Protein AF-A0AAU0Y7C6-F1 (afdb_monomer_lite)

pLDDT: mean 83.19, std 19.79, range [25.75, 98.44]

Radius of gyration: 23.07 Å; chains: 1; bounding box: 44×51×92 Å

Sequence (279 aa):
MLVLGGVALAMGPIGGSIFGGVDAAPDKRVSGAGDRSAAGLAVGACFTSSQRGEVYSAIRVACSRPHDGEVFATVSLTGPGGTDDALAKQSYHQCRNRLTDYVMDDWSMPDTLGVNYFYPTRETRQSGSTTAVCFTADTQGRTANSVRKDETNLPADQIAFLRLELASGRVWKTYPDLGSLAANRAWSAKLAAALDHEADSLEAATWPVGARPKVAAYAGELRKSAELWRKAVAAHDSDSYFARSDDAWGHPDYKYQREVRNALGLTSDVPATFFGPPF

Secondary structure (DSSP, 8-state):
---------------------TT---S----EEE-HHHHTPPTT-EEEEEEETTEEEEEEE-TTS-BSEEEEEEEEPPSS---HHHHHHHHHHHHHTTHHHHBS-GGGS-TTEEEEEEEEPHHHHHTT--EEEEEEEETTB-B-S---BSTTTS-HHHHHHHHHHHHHHHHHHT----SSHHHHHHHHHHHHHHHHHHHHHHHHS---TTTHHHHHHHHHHHHHHHHHHHHHHT-SSHHHHHHHHHHHHT-S-HHHHHHHHHHTT---SPPTT-SSS--

Structure (mmCIF, N/CA/C/O backbone):
data_AF-A0AAU0Y7C6-F1
#
_entry.id   AF-A0AAU0Y7C6-F1
#
loop_
_atom_site.group_PDB
_atom_site.id
_atom_site.type_symbol
_atom_site.label_atom_id
_atom_site.label_alt_id
_atom_site.label_comp_id
_atom_site.label_asym_id
_atom_site.label_entity_id
_atom_site.label_seq_id
_atom_site.pdbx_PDB_ins_code
_atom_site.Cartn_x
_atom_site.Cartn_y
_atom_site.Cartn_z
_atom_site.occupancy
_atom_site.B_iso_or_equiv
_atom_site.auth_seq_id
_atom_site.auth_comp_id
_atom_site.auth_asym_id
_atom_site.auth_atom_id
_atom_site.pdbx_PDB_model_num
ATOM 1 N N . MET A 1 1 ? -6.442 27.035 -58.544 1.00 33.78 1 MET A N 1
ATOM 2 C CA . MET A 1 1 ? -5.186 26.581 -57.914 1.00 33.78 1 MET A CA 1
ATOM 3 C C . MET A 1 1 ? -5.102 27.208 -56.531 1.00 33.78 1 MET A C 1
ATOM 5 O O . MET A 1 1 ? -5.198 28.420 -56.444 1.00 33.78 1 MET A O 1
ATOM 9 N N . LEU A 1 2 ? -5.023 26.343 -55.514 1.00 33.88 2 LEU A N 1
ATOM 10 C CA . LEU A 1 2 ? -4.738 26.547 -54.084 1.00 33.88 2 LEU A CA 1
ATOM 11 C C . LEU A 1 2 ? -5.417 27.697 -53.312 1.00 33.88 2 LEU A C 1
ATOM 13 O O . LEU A 1 2 ? -4.991 28.846 -53.333 1.00 33.88 2 LEU A O 1
ATOM 17 N N . VAL A 1 3 ? -6.406 27.297 -52.508 1.00 29.05 3 VAL A N 1
ATOM 18 C CA . VAL A 1 3 ? -6.874 27.990 -51.301 1.00 29.05 3 VAL A CA 1
ATOM 19 C C . VAL A 1 3 ? -5.856 27.729 -50.180 1.00 29.05 3 VAL A C 1
ATOM 21 O O . VAL A 1 3 ? -5.596 26.574 -49.849 1.00 29.05 3 VAL A O 1
ATOM 24 N N . LEU A 1 4 ? -5.276 28.788 -49.608 1.00 35.19 4 LEU A N 1
ATOM 25 C CA . LEU A 1 4 ? -4.490 28.729 -48.371 1.00 35.19 4 LEU A CA 1
ATOM 26 C C . LEU A 1 4 ? -5.440 28.574 -47.173 1.00 35.19 4 LEU A C 1
ATOM 28 O O . LEU A 1 4 ? -6.142 29.516 -46.815 1.00 35.19 4 LEU A O 1
ATOM 32 N N . GLY A 1 5 ? -5.454 27.395 -46.551 1.00 29.30 5 GLY A N 1
ATOM 33 C CA . GLY A 1 5 ? -6.095 27.153 -45.257 1.00 29.30 5 GLY A CA 1
ATOM 34 C C . GLY A 1 5 ? -5.043 27.089 -44.153 1.00 29.30 5 GLY A C 1
ATOM 35 O O . GLY A 1 5 ? -4.371 26.072 -44.006 1.00 29.30 5 GLY A O 1
ATOM 36 N N . GLY A 1 6 ? -4.881 28.177 -43.399 1.00 28.62 6 GLY A N 1
ATOM 37 C CA . GLY A 1 6 ? -4.082 28.198 -42.175 1.00 28.62 6 GLY A CA 1
ATOM 38 C C . GLY A 1 6 ? -4.896 27.655 -41.002 1.00 28.62 6 GLY A C 1
ATOM 39 O O . GLY A 1 6 ? -5.950 28.199 -40.682 1.00 28.62 6 GLY A O 1
ATOM 40 N N . VAL A 1 7 ? -4.411 26.596 -40.356 1.00 31.61 7 VAL A N 1
ATOM 41 C CA . VAL A 1 7 ? -4.932 26.138 -39.062 1.00 31.61 7 VAL A CA 1
ATOM 42 C C . VAL A 1 7 ? -4.113 26.824 -37.974 1.00 31.61 7 VAL A C 1
ATOM 44 O O . VAL A 1 7 ? -2.950 26.496 -37.757 1.00 31.61 7 VAL A O 1
ATOM 47 N N . ALA A 1 8 ? -4.717 27.799 -37.300 1.00 29.48 8 ALA A N 1
ATOM 48 C CA . ALA A 1 8 ? -4.193 28.345 -36.058 1.00 29.48 8 ALA A CA 1
ATOM 49 C C . ALA A 1 8 ? -4.539 27.373 -34.918 1.00 29.48 8 ALA A C 1
ATOM 51 O O . ALA A 1 8 ? -5.693 27.302 -34.497 1.00 29.48 8 ALA A O 1
ATOM 52 N N . LEU A 1 9 ? -3.558 26.611 -34.421 1.00 32.69 9 LEU A N 1
ATOM 53 C CA . LEU A 1 9 ? -3.691 25.949 -33.122 1.00 32.69 9 LEU A CA 1
ATOM 54 C C . LEU A 1 9 ? -3.551 27.015 -32.031 1.00 32.69 9 LEU A C 1
ATOM 56 O O . LEU A 1 9 ? -2.461 27.524 -31.772 1.00 32.69 9 LEU A O 1
ATOM 60 N N . ALA A 1 10 ? -4.671 27.359 -31.402 1.00 30.50 10 ALA A N 1
ATOM 61 C CA . ALA A 1 10 ? -4.693 28.154 -30.187 1.00 30.50 10 ALA A CA 1
ATOM 62 C C . ALA A 1 10 ? -4.044 27.350 -29.046 1.00 30.50 10 ALA A C 1
ATOM 64 O O . ALA A 1 10 ? -4.656 26.449 -28.478 1.00 30.50 10 ALA A O 1
ATOM 65 N N . MET A 1 11 ? -2.793 27.675 -28.719 1.00 35.03 11 MET A N 1
ATOM 66 C CA . MET A 1 11 ? -2.159 27.266 -27.467 1.00 35.03 11 MET A CA 1
ATOM 67 C C . MET A 1 11 ? -2.767 28.098 -26.333 1.00 35.03 11 MET A C 1
ATOM 69 O O . MET A 1 11 ? -2.386 29.247 -26.117 1.00 35.03 11 MET A O 1
ATOM 73 N N . GLY A 1 12 ? -3.765 27.543 -25.646 1.00 27.73 12 GLY A N 1
ATOM 74 C CA . GLY A 1 12 ? -4.254 28.098 -24.387 1.00 27.73 12 GLY A CA 1
ATOM 75 C C . GLY A 1 12 ? -3.255 27.806 -23.259 1.00 27.73 12 GLY A C 1
ATOM 76 O O . GLY A 1 12 ? -2.742 26.687 -23.195 1.00 27.73 12 GLY A O 1
ATOM 77 N N . PRO A 1 13 ? -2.958 28.760 -22.361 1.00 28.28 13 PRO A N 1
ATOM 78 C CA . PRO A 1 13 ? -2.094 28.494 -21.224 1.00 28.28 13 PRO A CA 1
ATOM 79 C C . PRO A 1 13 ? -2.853 27.623 -20.219 1.00 28.28 13 PRO A C 1
ATOM 81 O O . PRO A 1 13 ? -3.757 28.100 -19.536 1.00 28.28 13 PRO A O 1
ATOM 84 N N . ILE A 1 14 ? -2.472 26.351 -20.082 1.00 37.50 14 ILE A N 1
ATOM 85 C CA . ILE A 1 14 ? -2.836 25.563 -18.898 1.00 37.50 14 ILE A CA 1
ATOM 86 C C . ILE A 1 14 ? -1.890 26.003 -17.775 1.00 37.50 14 ILE A C 1
ATOM 88 O O . ILE A 1 14 ? -0.938 25.325 -17.405 1.00 37.50 14 ILE A O 1
ATOM 92 N N . GLY A 1 15 ? -2.126 27.216 -17.277 1.00 33.62 15 GLY A N 1
ATOM 93 C CA . GLY A 1 15 ? -1.599 27.688 -16.006 1.00 33.62 15 GLY A CA 1
ATOM 94 C C . GLY A 1 15 ? -2.436 27.084 -14.888 1.00 33.62 15 GLY A C 1
ATOM 95 O O . GLY A 1 15 ? -3.356 27.722 -14.389 1.00 33.62 15 GLY A O 1
ATOM 96 N N . GLY A 1 16 ? -2.149 25.833 -14.542 1.00 25.75 16 GLY A N 1
ATOM 97 C CA . GLY A 1 16 ? -2.711 25.152 -13.384 1.00 25.75 16 GLY A CA 1
ATOM 98 C C . GLY A 1 16 ? -1.577 24.743 -12.463 1.00 25.75 16 GLY A C 1
ATOM 99 O O . GLY A 1 16 ? -1.003 23.673 -12.625 1.00 25.75 16 GLY A O 1
ATOM 100 N N . SER A 1 17 ? -1.224 25.613 -11.523 1.00 28.91 17 SER A N 1
ATOM 101 C CA . SER A 1 17 ? -0.286 25.309 -10.449 1.00 28.91 17 SER A CA 1
ATOM 102 C C . SER A 1 17 ? -0.845 24.177 -9.585 1.00 28.91 17 SER A C 1
ATOM 104 O O . SER A 1 17 ? -1.695 24.418 -8.731 1.00 28.91 17 SER A O 1
ATOM 106 N N . ILE A 1 18 ? -0.377 22.944 -9.780 1.00 31.19 18 ILE A N 1
ATOM 107 C CA . ILE A 1 18 ? -0.676 21.831 -8.872 1.00 31.19 18 ILE A CA 1
ATOM 108 C C . ILE A 1 18 ? 0.407 21.818 -7.791 1.00 31.19 18 ILE A C 1
ATOM 110 O O . ILE A 1 18 ? 1.302 20.980 -7.771 1.00 31.19 18 ILE A O 1
ATOM 114 N N . PHE A 1 19 ? 0.356 22.809 -6.901 1.00 32.56 19 PHE A N 1
ATOM 115 C CA . PHE A 1 19 ? 1.047 22.719 -5.621 1.00 32.56 19 PHE A CA 1
ATOM 116 C C . PHE A 1 19 ? 0.290 21.695 -4.769 1.00 32.56 19 PHE A C 1
ATOM 118 O O . PHE A 1 19 ? -0.685 22.032 -4.099 1.00 32.56 19 PHE A O 1
ATOM 125 N N . GLY A 1 20 ? 0.716 20.434 -4.812 1.00 27.70 20 GLY A N 1
ATOM 126 C CA . GLY A 1 20 ? 0.357 19.446 -3.799 1.00 27.70 20 GLY A CA 1
ATOM 127 C C . GLY A 1 20 ? 1.082 19.793 -2.505 1.00 27.70 20 GLY A C 1
ATOM 128 O O . GLY A 1 20 ? 2.171 19.296 -2.248 1.00 27.70 20 GLY A O 1
ATOM 129 N N . GLY A 1 21 ? 0.521 20.722 -1.732 1.00 25.89 21 GLY A N 1
ATOM 130 C CA . GLY A 1 21 ? 1.027 21.060 -0.410 1.00 25.89 21 GLY A CA 1
ATOM 131 C C . GLY A 1 21 ? 1.073 19.829 0.494 1.00 25.89 21 GLY A C 1
ATOM 132 O O . GLY A 1 21 ? 0.147 19.020 0.524 1.00 25.89 21 GLY A O 1
ATOM 133 N N . VAL A 1 22 ? 2.160 19.724 1.250 1.00 37.66 22 VAL A N 1
ATOM 134 C CA . VAL A 1 22 ? 2.298 18.843 2.409 1.00 37.66 22 VAL A CA 1
ATOM 135 C C . VAL A 1 22 ? 1.052 18.901 3.311 1.00 37.66 22 VAL A C 1
ATOM 137 O O . VAL A 1 22 ? 0.618 19.974 3.720 1.00 37.66 22 VAL A O 1
ATOM 140 N N . ASP A 1 23 ? 0.491 17.726 3.607 1.00 48.22 23 ASP A N 1
ATOM 141 C CA . ASP A 1 23 ? -0.386 17.412 4.746 1.00 48.22 23 ASP A CA 1
ATOM 142 C C . ASP A 1 23 ? -1.485 18.434 5.118 1.00 48.22 23 ASP A C 1
ATOM 144 O O . ASP A 1 23 ? -1.662 18.783 6.286 1.00 48.22 23 ASP A O 1
ATOM 148 N N . ALA A 1 24 ? -2.311 18.837 4.152 1.00 35.62 24 ALA A N 1
ATOM 149 C CA . ALA A 1 24 ? -3.593 19.488 4.424 1.00 35.62 24 ALA A CA 1
ATOM 150 C C . ALA A 1 24 ? -4.739 18.699 3.776 1.00 35.62 24 ALA A C 1
ATOM 152 O O . ALA A 1 24 ? -5.242 19.060 2.718 1.00 35.62 24 ALA A O 1
ATOM 153 N N . ALA A 1 25 ? -5.164 17.615 4.428 1.00 36.19 25 ALA A N 1
ATOM 154 C CA . ALA A 1 25 ? -6.550 17.163 4.327 1.00 36.19 25 ALA A CA 1
ATOM 155 C C . ALA A 1 25 ? -7.303 17.780 5.523 1.00 36.19 25 ALA A C 1
ATOM 157 O O . ALA A 1 25 ? -7.147 17.276 6.640 1.00 36.19 25 ALA A O 1
ATOM 158 N N . PRO A 1 26 ? -8.039 18.893 5.341 1.00 36.19 26 PRO A N 1
ATOM 159 C CA . PRO A 1 26 ? -8.871 19.480 6.383 1.00 36.19 26 PRO A CA 1
ATOM 160 C C . PRO A 1 26 ? -10.161 18.657 6.535 1.00 36.19 26 PRO A C 1
ATOM 162 O O . PRO A 1 26 ? -10.708 18.197 5.539 1.00 36.19 26 PRO A O 1
ATOM 165 N N . ASP A 1 27 ? -10.626 18.493 7.779 1.00 40.31 27 ASP A N 1
ATOM 166 C CA . ASP A 1 27 ? -11.897 17.871 8.194 1.00 40.31 27 ASP A CA 1
ATOM 167 C C . ASP A 1 27 ? -12.172 16.442 7.691 1.00 40.31 27 ASP A C 1
ATOM 169 O O . ASP A 1 27 ? -12.616 16.258 6.562 1.00 40.31 27 ASP A O 1
ATOM 173 N N . LYS A 1 28 ? -11.963 15.443 8.577 1.00 49.12 28 LYS A N 1
ATOM 174 C CA . LYS A 1 28 ? -12.641 14.110 8.664 1.00 49.12 28 LYS A CA 1
ATOM 175 C C . LYS A 1 28 ? -11.809 13.010 9.355 1.00 49.12 28 LYS A C 1
ATOM 177 O O . LYS A 1 28 ? -12.235 11.860 9.396 1.00 49.12 28 LYS A O 1
ATOM 182 N N . ARG A 1 29 ? -10.628 13.313 9.905 1.00 61.22 29 ARG A N 1
ATOM 183 C CA . ARG A 1 29 ? -9.838 12.320 10.662 1.00 61.22 29 ARG A CA 1
ATOM 184 C C . ARG A 1 29 ? -10.446 12.083 12.048 1.00 61.22 29 ARG A C 1
ATOM 186 O O . ARG A 1 29 ? -10.687 13.038 12.778 1.00 61.22 29 ARG A O 1
ATOM 193 N N . VAL A 1 30 ? -10.623 10.820 12.431 1.00 73.75 30 VAL A N 1
ATOM 194 C CA . VAL A 1 30 ? -11.174 10.376 13.731 1.00 73.75 30 VAL A CA 1
ATOM 195 C C . VAL A 1 30 ? -10.046 10.218 14.766 1.00 73.75 30 VAL A C 1
ATOM 197 O O . VAL A 1 30 ? -10.051 9.314 15.590 1.00 73.75 30 VAL A O 1
ATOM 200 N N . SER A 1 31 ? -9.012 11.058 14.701 1.00 85.81 31 SER A N 1
ATOM 201 C CA . SER A 1 31 ? -7.838 10.948 15.575 1.00 85.81 31 SER A CA 1
ATOM 202 C C . SER A 1 31 ? -7.947 11.859 16.795 1.00 85.81 31 SER A C 1
ATOM 204 O O . SER A 1 31 ? -8.539 12.936 16.731 1.00 85.81 31 SER A O 1
ATOM 206 N N . GLY A 1 32 ? -7.317 11.463 17.901 1.00 88.00 32 GLY A N 1
ATOM 207 C CA . GLY A 1 32 ? -7.270 12.294 19.103 1.00 88.00 32 GLY A CA 1
ATOM 208 C C . GLY A 1 32 ? -6.754 11.576 20.342 1.00 88.00 32 GLY A C 1
ATOM 209 O O . GLY A 1 32 ? -6.290 10.433 20.284 1.00 88.00 32 GLY A O 1
ATOM 210 N N . ALA A 1 33 ? -6.851 12.264 21.478 1.00 86.94 33 ALA A N 1
ATOM 211 C CA . ALA A 1 33 ? -6.513 11.700 22.774 1.00 86.94 33 ALA A CA 1
ATOM 212 C C . ALA A 1 33 ? -7.512 10.589 23.139 1.00 86.94 33 ALA A C 1
ATOM 214 O O . ALA A 1 33 ? -8.722 10.817 23.190 1.00 86.94 33 ALA A O 1
ATOM 215 N N . GLY A 1 34 ? -7.001 9.385 23.391 1.00 87.69 34 GLY A N 1
ATOM 216 C CA . GLY A 1 34 ? -7.783 8.218 23.788 1.00 87.69 34 GLY A CA 1
ATOM 217 C C . GLY A 1 34 ? -7.700 7.937 25.286 1.00 87.69 34 GLY A C 1
ATOM 218 O O . GLY A 1 34 ? -6.627 8.014 25.902 1.00 87.69 34 GLY A O 1
ATOM 219 N N . ASP A 1 35 ? -8.836 7.573 25.873 1.00 90.44 35 ASP A N 1
ATOM 220 C CA . ASP A 1 35 ? -8.901 7.101 27.255 1.00 90.44 35 ASP A CA 1
ATOM 221 C C . ASP A 1 35 ? -8.383 5.652 27.406 1.00 90.44 35 ASP A C 1
ATOM 223 O O . ASP A 1 35 ? -7.780 5.059 26.505 1.00 90.44 35 ASP A O 1
ATOM 227 N N . ARG A 1 36 ? -8.614 5.053 28.580 1.00 86.88 36 ARG A N 1
ATOM 228 C CA . ARG A 1 36 ? -8.226 3.661 28.853 1.00 86.88 36 ARG A CA 1
ATOM 229 C C . ARG A 1 36 ? -8.957 2.642 27.973 1.00 86.88 36 ARG A C 1
ATOM 231 O O . ARG A 1 36 ? -8.387 1.593 27.695 1.00 86.88 36 ARG A O 1
ATOM 238 N N . SER A 1 37 ? -10.190 2.924 27.546 1.00 89.75 37 SER A N 1
ATOM 239 C CA . SER A 1 37 ? -10.951 2.028 26.667 1.00 89.75 37 SER A CA 1
ATOM 240 C C . SER A 1 37 ? -10.351 1.993 25.262 1.00 89.75 37 SER A C 1
ATOM 242 O O . SER A 1 37 ? -10.161 0.912 24.711 1.00 89.75 37 SER A O 1
ATOM 244 N N . ALA A 1 38 ? -9.945 3.154 24.739 1.00 89.25 38 ALA A N 1
ATOM 245 C CA . ALA A 1 38 ? -9.223 3.265 23.476 1.00 89.25 38 ALA A CA 1
ATOM 246 C C . ALA A 1 38 ? -7.844 2.588 23.546 1.00 89.25 38 ALA A C 1
ATOM 248 O O . ALA A 1 38 ? -7.501 1.802 22.667 1.00 89.25 38 ALA A O 1
ATOM 249 N N . ALA A 1 39 ? -7.082 2.829 24.619 1.00 85.44 39 ALA A N 1
ATOM 250 C CA . ALA A 1 39 ? -5.760 2.229 24.819 1.00 85.44 39 ALA A CA 1
ATOM 251 C C . ALA A 1 39 ? -5.791 0.704 25.049 1.00 85.44 39 ALA A C 1
ATOM 253 O O . ALA A 1 39 ? -4.777 0.038 24.864 1.00 85.44 39 ALA A O 1
ATOM 254 N N . GLY A 1 40 ? -6.933 0.154 25.472 1.00 87.38 40 GLY A N 1
ATOM 255 C CA . GLY A 1 40 ? -7.120 -1.277 25.717 1.00 87.38 40 GLY A CA 1
ATOM 256 C C . GLY A 1 40 ? -7.531 -2.093 24.488 1.00 87.38 40 GLY A C 1
ATOM 257 O O . GLY A 1 40 ? -7.726 -3.303 24.610 1.00 87.38 40 GLY A O 1
ATOM 258 N N . LEU A 1 41 ? -7.705 -1.468 23.318 1.00 93.06 41 LEU A N 1
ATOM 259 C CA . LEU A 1 41 ? -8.067 -2.186 22.099 1.00 93.06 41 LEU A CA 1
ATOM 260 C C . LEU A 1 41 ? -6.884 -3.005 21.566 1.00 93.06 41 LEU A C 1
ATOM 262 O O . LEU A 1 41 ? -5.797 -2.483 21.328 1.00 93.06 41 LEU A O 1
ATOM 266 N N . ALA A 1 42 ? -7.124 -4.292 21.332 1.00 94.81 42 ALA A N 1
ATOM 267 C CA . ALA A 1 42 ? -6.165 -5.180 20.684 1.00 94.81 42 ALA A CA 1
ATOM 268 C C . ALA A 1 42 ? -6.220 -5.049 19.153 1.00 94.81 42 ALA A C 1
ATOM 270 O O . ALA A 1 42 ? -7.258 -4.697 18.592 1.00 94.81 42 ALA A O 1
ATOM 271 N N . VAL A 1 43 ? -5.131 -5.418 18.473 1.00 96.69 43 VAL A N 1
ATOM 272 C CA . VAL A 1 43 ? -5.114 -5.588 17.010 1.00 96.69 43 VAL A CA 1
ATOM 273 C C . VAL A 1 43 ? -6.217 -6.564 16.580 1.00 96.69 43 VAL A C 1
ATOM 275 O O . VAL A 1 43 ? -6.408 -7.611 17.201 1.00 96.69 43 VAL A O 1
ATOM 278 N N . GLY A 1 44 ? -6.976 -6.197 15.549 1.00 96.25 44 GLY A N 1
ATOM 279 C CA . GLY A 1 44 ? -8.176 -6.899 15.094 1.00 96.25 44 GLY A CA 1
ATOM 280 C C . GLY A 1 44 ? -9.465 -6.546 15.831 1.00 96.25 44 GLY A C 1
ATOM 281 O O . GLY A 1 44 ? -10.517 -7.112 15.531 1.00 96.25 44 GLY A O 1
ATOM 282 N N . ALA A 1 45 ? -9.432 -5.639 16.810 1.00 97.19 45 ALA A N 1
ATOM 283 C CA . ALA A 1 45 ? -10.648 -5.173 17.459 1.00 97.19 45 ALA A CA 1
ATOM 284 C C . ALA A 1 45 ? -11.359 -4.115 16.606 1.00 97.19 45 ALA A C 1
ATOM 286 O O . ALA A 1 45 ? -10.817 -3.040 16.355 1.00 97.19 45 ALA A O 1
ATOM 287 N N . CYS A 1 46 ? -12.613 -4.395 16.255 1.00 97.00 46 CYS A N 1
ATOM 288 C CA . CYS A 1 46 ? -13.541 -3.394 15.743 1.00 97.00 46 CYS A CA 1
ATOM 289 C C . CYS A 1 46 ? -14.246 -2.683 16.898 1.00 97.00 46 CYS A C 1
ATOM 291 O O . CYS A 1 46 ? -14.560 -3.298 17.924 1.00 97.00 46 CYS A O 1
ATOM 293 N N . PHE A 1 47 ? -14.498 -1.387 16.752 1.00 95.62 47 PHE A N 1
ATOM 294 C CA . PHE A 1 47 ? -15.095 -0.578 17.806 1.00 95.62 47 PHE A CA 1
ATOM 295 C C . PHE A 1 47 ? -16.040 0.489 17.259 1.00 95.62 47 PHE A C 1
ATOM 297 O O . PHE A 1 47 ? -15.921 0.945 16.125 1.00 95.62 47 PHE A O 1
ATOM 304 N N . THR A 1 48 ? -16.974 0.911 18.102 1.00 93.50 48 THR A N 1
ATOM 305 C CA . THR A 1 48 ? -17.668 2.190 17.945 1.00 93.50 48 THR A CA 1
ATOM 306 C C . THR A 1 48 ? -17.059 3.199 18.901 1.00 93.50 48 THR A C 1
ATOM 308 O O . THR A 1 48 ? -16.803 2.861 20.061 1.00 93.50 48 THR A O 1
ATOM 311 N N . SER A 1 49 ? -16.837 4.422 18.442 1.00 87.19 49 SER A N 1
ATOM 312 C CA . SER A 1 49 ? -16.287 5.495 19.265 1.00 87.19 49 SER A CA 1
ATOM 313 C C . SER A 1 49 ? -17.356 6.488 19.683 1.00 87.19 49 SER A C 1
ATOM 315 O O . SER A 1 49 ? -18.308 6.757 18.954 1.00 87.19 49 SER A O 1
ATOM 317 N N . SER A 1 50 ? -17.159 7.091 20.847 1.00 85.62 50 SER A N 1
ATOM 318 C CA . SER A 1 50 ? -17.871 8.302 21.244 1.00 85.62 50 SER A CA 1
ATOM 319 C C . SER A 1 50 ? -16.879 9.322 21.767 1.00 85.62 50 SER A C 1
ATOM 321 O O . SER A 1 50 ? -15.919 8.959 22.448 1.00 85.62 50 SER A O 1
ATOM 323 N N . GLN A 1 51 ? -17.135 10.594 21.486 1.00 82.88 51 GLN A N 1
ATOM 324 C CA . GLN A 1 51 ? -16.350 11.689 22.030 1.00 82.88 51 GLN A CA 1
ATOM 325 C C . GLN A 1 51 ? -16.989 12.172 23.339 1.00 82.88 51 GLN A C 1
ATOM 327 O O . GLN A 1 51 ? -18.185 12.469 23.385 1.00 82.88 51 GLN A O 1
ATOM 332 N N . ARG A 1 52 ? -16.207 12.235 24.418 1.00 71.81 52 ARG A N 1
ATOM 333 C CA . ARG A 1 52 ? -16.593 12.879 25.681 1.00 71.81 52 ARG A CA 1
ATOM 334 C C . ARG A 1 52 ? -15.678 14.075 25.912 1.00 71.81 52 ARG A C 1
ATOM 336 O O . ARG A 1 52 ? -14.516 13.908 26.270 1.00 71.81 52 ARG A O 1
ATOM 343 N N . GLY A 1 53 ? -16.204 15.283 25.704 1.00 79.69 53 GLY A N 1
ATOM 344 C CA . GLY A 1 53 ? -15.366 16.483 25.655 1.00 79.69 53 GLY A CA 1
ATOM 345 C C . GLY A 1 53 ? -14.395 16.388 24.478 1.00 79.69 53 GLY A C 1
ATOM 346 O O . GLY A 1 53 ? -14.835 16.198 23.352 1.00 79.69 53 GLY A O 1
ATOM 347 N N . GLU A 1 54 ? -13.091 16.451 24.741 1.00 80.25 54 GLU A N 1
ATOM 348 C CA . GLU A 1 54 ? -12.030 16.302 23.727 1.00 80.25 54 GLU A CA 1
ATOM 349 C C . GLU A 1 54 ? -11.393 14.897 23.711 1.00 80.25 54 GLU A C 1
ATOM 351 O O . GLU A 1 54 ? -10.411 14.661 23.012 1.00 80.25 54 GLU A O 1
ATOM 356 N N . VAL A 1 55 ? -11.943 13.944 24.475 1.00 81.19 55 VAL A N 1
ATOM 357 C CA . VAL A 1 55 ? -11.376 12.598 24.647 1.00 81.19 55 VAL A CA 1
ATOM 358 C C . VAL A 1 55 ? -12.240 11.550 23.955 1.00 81.19 55 VAL A C 1
ATOM 360 O O . VAL A 1 55 ? -13.459 11.503 24.138 1.00 81.19 55 VAL A O 1
ATOM 363 N N . TYR A 1 56 ? -11.598 10.673 23.189 1.00 87.00 56 TYR A N 1
ATOM 364 C CA . TYR A 1 56 ? -12.242 9.530 22.558 1.00 87.00 56 TYR A CA 1
ATOM 365 C C . TYR A 1 56 ? -12.298 8.335 23.512 1.00 87.00 56 TYR A C 1
ATOM 367 O O . TYR A 1 56 ? -11.290 7.934 24.100 1.00 87.00 56 TYR A O 1
ATOM 375 N N . SER A 1 57 ? -13.482 7.734 23.609 1.00 89.19 57 SER A N 1
ATOM 376 C CA . SER A 1 57 ? -13.692 6.412 24.201 1.00 89.19 57 SER A CA 1
ATOM 377 C C . SER A 1 57 ? -14.106 5.425 23.116 1.00 89.19 57 SER A C 1
ATOM 379 O O . SER A 1 57 ? -14.858 5.794 22.209 1.00 89.19 57 SER A O 1
ATOM 381 N N . ALA A 1 58 ? -13.689 4.169 23.236 1.00 91.69 58 ALA A N 1
ATOM 382 C CA . ALA A 1 58 ? -13.986 3.124 22.269 1.00 91.69 58 ALA A CA 1
ATOM 383 C C . ALA A 1 58 ? -14.666 1.924 22.933 1.00 91.69 58 ALA A C 1
ATOM 385 O O . ALA A 1 58 ? -14.223 1.410 23.959 1.00 91.69 58 ALA A O 1
ATOM 386 N N . ILE A 1 59 ? -15.744 1.451 22.314 1.00 94.00 59 ILE A N 1
ATOM 387 C CA . ILE A 1 59 ? -16.484 0.270 22.751 1.00 94.00 59 ILE A CA 1
ATOM 388 C C . ILE A 1 59 ? -16.308 -0.803 21.691 1.00 94.00 59 ILE A C 1
ATOM 390 O O . ILE A 1 59 ? -16.724 -0.627 20.546 1.00 94.00 59 ILE A O 1
ATOM 394 N N . ARG A 1 60 ? -15.702 -1.927 22.078 1.00 95.94 60 ARG A N 1
ATOM 395 C CA . ARG A 1 60 ? -15.499 -3.062 21.178 1.00 95.94 60 ARG A CA 1
ATOM 396 C C . ARG A 1 60 ? -16.840 -3.626 20.708 1.00 95.94 60 ARG A C 1
ATOM 398 O O . ARG A 1 60 ? -17.738 -3.877 21.510 1.00 95.94 60 ARG A O 1
ATOM 405 N N . VAL A 1 61 ? -16.932 -3.898 19.413 1.00 96.56 61 VAL A N 1
ATOM 406 C CA . VAL A 1 61 ? -18.068 -4.556 18.764 1.00 96.56 61 VAL A CA 1
ATOM 407 C C . VAL A 1 61 ? -17.570 -5.676 17.848 1.00 96.56 61 VAL A C 1
ATOM 409 O O . VAL A 1 61 ? -16.377 -5.796 17.572 1.00 96.56 61 VAL A O 1
ATOM 412 N N . ALA A 1 62 ? -18.474 -6.542 17.389 1.00 96.25 62 ALA A N 1
ATOM 413 C CA . ALA A 1 62 ? -18.131 -7.530 16.369 1.00 96.25 62 ALA A CA 1
ATOM 414 C C . ALA A 1 62 ? -17.883 -6.832 15.022 1.00 96.25 62 ALA A C 1
ATOM 416 O O . ALA A 1 62 ? -18.687 -5.993 14.626 1.00 96.25 62 ALA A O 1
ATOM 417 N N . CYS A 1 63 ? -16.832 -7.219 14.296 1.00 95.81 63 CYS A N 1
ATOM 418 C CA . CYS A 1 63 ? -16.497 -6.629 12.992 1.00 95.81 63 CYS A CA 1
ATOM 419 C C . CYS A 1 63 ? -17.560 -6.867 11.908 1.00 95.81 63 CYS A C 1
ATOM 421 O O . CYS A 1 63 ? -17.638 -6.115 10.944 1.00 95.81 63 CYS A O 1
ATOM 423 N N . SER A 1 64 ? -18.412 -7.883 12.077 1.00 95.00 64 SER A N 1
ATOM 424 C CA . SER A 1 64 ? -19.578 -8.132 11.218 1.00 95.00 64 SER A CA 1
ATOM 425 C C . SER A 1 64 ? -20.753 -7.182 11.485 1.00 95.00 64 SER A C 1
ATOM 427 O O . SER A 1 64 ? -21.779 -7.260 10.813 1.00 95.00 64 SER A O 1
ATOM 429 N N . ARG A 1 65 ? -20.641 -6.297 12.483 1.00 94.19 65 ARG A N 1
ATOM 430 C CA . ARG A 1 65 ? -21.611 -5.235 12.762 1.00 94.19 65 ARG A CA 1
ATOM 431 C C . ARG A 1 65 ? -21.052 -3.889 12.298 1.00 94.19 65 ARG A C 1
ATOM 433 O O . ARG A 1 65 ? -19.832 -3.726 12.290 1.00 94.19 65 ARG A O 1
ATOM 440 N N . PRO A 1 66 ? -21.927 -2.912 11.991 1.00 94.44 66 PRO A N 1
ATOM 441 C CA . PRO A 1 66 ? -21.499 -1.546 11.721 1.00 94.44 66 PRO A CA 1
ATOM 442 C C . PRO A 1 66 ? -20.602 -1.009 12.842 1.00 94.44 66 PRO A C 1
ATOM 444 O O . PRO A 1 66 ? -21.017 -1.007 14.006 1.00 94.44 66 PRO A O 1
ATOM 447 N N . HIS A 1 67 ? -19.399 -0.560 12.496 1.00 95.00 67 HIS A N 1
ATOM 448 C CA . HIS A 1 67 ? -18.403 -0.044 13.433 1.00 95.00 67 HIS A CA 1
ATOM 449 C C . HIS A 1 67 ? -17.699 1.197 12.874 1.00 95.00 67 HIS A C 1
ATOM 451 O O . HIS A 1 67 ? -17.727 1.444 11.671 1.00 95.00 67 HIS A O 1
ATOM 457 N N . ASP A 1 68 ? -17.129 2.002 13.771 1.00 92.38 68 ASP A N 1
ATOM 458 C CA . ASP A 1 68 ? -16.483 3.274 13.424 1.00 92.38 68 ASP A CA 1
ATOM 459 C C . ASP A 1 68 ? -15.001 3.078 13.071 1.00 92.38 68 ASP A C 1
ATOM 461 O O . ASP A 1 68 ? -14.440 3.869 12.318 1.00 92.38 68 ASP A O 1
ATOM 465 N N . GLY A 1 69 ? -14.366 2.017 13.580 1.00 93.75 69 GLY A N 1
ATOM 466 C CA . GLY A 1 69 ? -13.014 1.671 13.163 1.00 93.75 69 GLY A CA 1
ATOM 467 C C . GLY A 1 69 ? -12.534 0.289 13.581 1.00 93.75 69 GLY A C 1
ATOM 468 O O . GLY A 1 69 ? -13.142 -0.378 14.423 1.00 93.75 69 GLY A O 1
ATOM 469 N N . GLU A 1 70 ? -11.426 -0.130 12.976 1.00 96.19 70 GLU A N 1
ATOM 470 C CA . GLU A 1 70 ? -10.764 -1.412 13.219 1.00 96.19 70 GLU A CA 1
ATOM 471 C C . GLU A 1 70 ? -9.279 -1.213 13.510 1.00 96.19 70 GLU A C 1
ATOM 473 O O . GLU A 1 70 ? -8.544 -0.631 12.711 1.00 96.19 70 GLU A O 1
ATOM 478 N N . VAL A 1 71 ? -8.825 -1.711 14.660 1.00 97.25 71 VAL A N 1
ATOM 479 C CA . VAL A 1 71 ? -7.427 -1.592 15.081 1.00 97.25 71 VAL A CA 1
ATOM 480 C C . VAL A 1 71 ? -6.542 -2.516 14.259 1.00 97.25 71 VAL A C 1
ATOM 482 O O . VAL A 1 71 ? -6.713 -3.731 14.293 1.00 97.25 71 VAL A O 1
ATOM 485 N N . PHE A 1 72 ? -5.541 -1.950 13.594 1.00 96.25 72 PHE A N 1
ATOM 486 C CA . PHE A 1 72 ? -4.589 -2.699 12.776 1.00 96.25 72 PHE A CA 1
ATOM 487 C C . PHE A 1 72 ? -3.188 -2.775 13.392 1.00 96.25 72 PHE A C 1
ATOM 489 O O . PHE A 1 72 ? -2.411 -3.662 13.050 1.00 96.25 72 PHE A O 1
ATOM 496 N N . ALA A 1 73 ? -2.842 -1.869 14.312 1.00 96.88 73 ALA A N 1
ATOM 497 C CA . ALA A 1 73 ? -1.547 -1.896 14.986 1.00 96.88 73 ALA A CA 1
ATOM 498 C C . ALA A 1 73 ? -1.567 -1.173 16.337 1.00 96.88 73 ALA A C 1
ATOM 500 O O . ALA A 1 73 ? -2.405 -0.313 16.607 1.00 96.88 73 ALA A O 1
ATOM 501 N N . THR A 1 74 ? -0.564 -1.477 17.156 1.00 95.31 74 THR A N 1
ATOM 502 C CA . THR A 1 74 ? -0.184 -0.687 18.328 1.00 95.31 74 THR A CA 1
ATOM 503 C C . THR A 1 74 ? 1.285 -0.324 18.181 1.00 95.31 74 THR A C 1
ATOM 505 O O . THR A 1 74 ? 2.110 -1.185 17.869 1.00 95.31 74 THR A O 1
ATOM 508 N N . VAL A 1 75 ? 1.619 0.950 18.365 1.00 93.94 75 VAL A N 1
ATOM 509 C CA . VAL A 1 75 ? 2.965 1.465 18.094 1.00 93.94 75 VAL A CA 1
ATOM 510 C C . VAL A 1 75 ? 3.502 2.258 19.279 1.00 93.94 75 VAL A C 1
ATOM 512 O O . VAL A 1 75 ? 2.757 2.959 19.962 1.00 93.94 75 VAL A O 1
ATOM 515 N N . SER A 1 76 ? 4.799 2.121 19.552 1.00 91.44 76 SER A N 1
ATOM 516 C CA . SER A 1 76 ? 5.445 2.762 20.698 1.00 91.44 76 SER A CA 1
ATOM 517 C C . SER A 1 76 ? 5.810 4.213 20.399 1.00 91.44 76 SER A C 1
ATOM 519 O O . SER A 1 76 ? 6.589 4.506 19.490 1.00 91.44 76 SER A O 1
ATOM 521 N N . LEU A 1 77 ? 5.322 5.124 21.233 1.00 87.38 77 LEU A N 1
ATOM 522 C CA . LEU A 1 77 ? 5.684 6.533 21.196 1.00 87.38 77 LEU A CA 1
ATOM 523 C C . LEU A 1 77 ? 6.946 6.748 22.038 1.00 87.38 77 LEU A C 1
ATOM 525 O O . LEU A 1 77 ? 7.014 6.392 23.214 1.00 87.38 77 LEU A O 1
ATOM 529 N N . THR A 1 78 ? 7.977 7.306 21.414 1.00 79.75 78 THR A N 1
ATOM 530 C CA . THR A 1 78 ? 9.271 7.605 22.038 1.00 79.75 78 THR A CA 1
ATOM 531 C C . THR A 1 78 ? 9.390 9.081 22.403 1.00 79.75 78 THR A C 1
ATOM 533 O O . THR A 1 78 ? 9.015 9.937 21.605 1.00 79.75 78 THR A O 1
ATOM 536 N N . GLY A 1 79 ? 10.026 9.368 23.542 1.00 65.44 79 GLY A N 1
ATOM 537 C CA . GLY A 1 79 ? 10.324 10.722 24.021 1.00 65.44 79 GLY A CA 1
ATOM 538 C C . GLY A 1 79 ? 9.541 11.085 25.291 1.00 65.44 79 GLY A C 1
ATOM 539 O O . GLY A 1 79 ? 8.492 10.493 25.553 1.00 65.44 79 GLY A O 1
ATOM 540 N N . PRO A 1 80 ? 10.043 12.021 26.121 1.00 54.31 80 PRO A N 1
ATOM 541 C CA . PRO A 1 80 ? 9.298 12.506 27.279 1.00 54.31 80 PRO A CA 1
ATOM 542 C C . PRO A 1 80 ? 7.987 13.110 26.776 1.00 54.31 80 PRO A C 1
ATOM 544 O O . PRO A 1 80 ? 8.016 13.921 25.856 1.00 54.31 80 PRO A O 1
ATOM 547 N N . GLY A 1 81 ? 6.857 12.652 27.329 1.00 60.59 81 GLY A N 1
ATOM 548 C CA . GLY A 1 81 ? 5.522 12.861 26.765 1.00 60.59 81 GLY A CA 1
ATOM 549 C C . GLY A 1 81 ? 5.312 14.268 26.210 1.00 60.59 81 GLY A C 1
ATOM 550 O O . GLY A 1 81 ? 5.175 15.218 26.981 1.00 60.59 81 GLY A O 1
ATOM 551 N N . GLY A 1 82 ? 5.346 14.353 24.879 1.00 67.50 82 GLY A N 1
ATOM 552 C CA . GLY A 1 82 ? 5.340 15.602 24.132 1.00 67.50 82 GLY A CA 1
ATOM 553 C C . GLY A 1 82 ? 4.003 16.328 24.206 1.00 67.50 82 GLY A C 1
ATOM 554 O O . GLY A 1 82 ? 3.057 15.871 24.853 1.00 67.50 82 GLY A O 1
ATOM 555 N N . THR A 1 83 ? 3.935 17.468 23.522 1.00 80.00 83 THR A N 1
ATOM 556 C CA . THR A 1 83 ? 2.657 18.117 23.221 1.00 80.00 83 THR A CA 1
ATOM 557 C C . THR A 1 83 ? 1.756 17.154 22.449 1.00 80.00 83 THR A C 1
ATOM 559 O O . THR A 1 83 ? 2.240 16.246 21.767 1.00 80.00 83 THR A O 1
ATOM 562 N N . ASP A 1 84 ? 0.447 17.366 22.531 1.00 80.00 84 ASP A N 1
ATOM 563 C CA . ASP A 1 84 ? -0.533 16.561 21.799 1.00 80.00 84 ASP A CA 1
ATOM 564 C C . ASP A 1 84 ? -0.241 16.546 20.289 1.00 80.00 84 ASP A C 1
ATOM 566 O O . ASP A 1 84 ? -0.274 15.484 19.675 1.00 80.00 84 ASP A O 1
ATOM 570 N N . ASP A 1 85 ? 0.201 17.672 19.723 1.00 82.94 85 ASP A N 1
ATOM 571 C CA . ASP A 1 85 ? 0.688 17.772 18.340 1.00 82.94 85 ASP A CA 1
ATOM 572 C C . ASP A 1 85 ? 1.854 16.824 18.029 1.00 82.94 85 ASP A C 1
ATOM 574 O O . ASP A 1 85 ? 1.864 16.143 17.000 1.00 82.94 85 ASP A O 1
ATOM 578 N N . ALA A 1 86 ? 2.851 16.756 18.916 1.00 84.88 86 ALA A N 1
ATOM 579 C CA . ALA A 1 86 ? 4.007 15.888 18.719 1.00 84.88 86 ALA A CA 1
ATOM 580 C C . ALA A 1 86 ? 3.601 14.407 18.766 1.00 84.88 86 ALA A C 1
ATOM 582 O O . ALA A 1 86 ? 4.047 13.615 17.931 1.00 84.88 86 ALA A O 1
ATOM 583 N N . LEU A 1 87 ? 2.717 14.046 19.702 1.00 85.81 87 LEU A N 1
ATOM 584 C CA . LEU A 1 87 ? 2.172 12.693 19.818 1.00 85.81 87 LEU A CA 1
ATOM 585 C C . LEU A 1 87 ? 1.317 12.335 18.601 1.00 85.81 87 LEU A C 1
ATOM 587 O O . LEU A 1 87 ? 1.464 11.240 18.059 1.00 85.81 87 LEU A O 1
ATOM 591 N N . ALA A 1 88 ? 0.468 13.251 18.138 1.00 85.94 88 ALA A N 1
ATOM 592 C CA . ALA A 1 88 ? -0.372 13.054 16.967 1.00 85.94 88 ALA A CA 1
ATOM 593 C C . ALA A 1 88 ? 0.472 12.830 15.707 1.00 85.94 88 ALA A C 1
ATOM 595 O O . ALA A 1 88 ? 0.255 11.857 14.984 1.00 85.94 88 ALA A O 1
ATOM 596 N N . LYS A 1 89 ? 1.494 13.664 15.481 1.00 87.00 89 LYS A N 1
ATOM 597 C CA . LYS A 1 89 ? 2.407 13.525 14.340 1.00 87.00 89 LYS A CA 1
ATOM 598 C C . LYS A 1 89 ? 3.177 12.205 14.377 1.00 87.00 89 LYS A C 1
ATOM 600 O O . LYS A 1 89 ? 3.251 11.500 13.371 1.00 87.00 89 LYS A O 1
ATOM 605 N N . GLN A 1 90 ? 3.728 11.840 15.534 1.00 89.69 90 GLN A N 1
ATOM 606 C CA . GLN A 1 90 ? 4.436 10.570 15.698 1.00 89.69 90 GLN A CA 1
ATOM 607 C C . GLN A 1 90 ? 3.511 9.371 15.462 1.00 89.69 90 GLN A C 1
ATOM 609 O O . GLN A 1 90 ? 3.885 8.449 14.737 1.00 89.69 90 GLN A O 1
ATOM 614 N N . SER A 1 91 ? 2.301 9.413 16.027 1.00 91.00 91 SER A N 1
ATOM 615 C CA . SER A 1 91 ? 1.284 8.374 15.852 1.00 91.00 91 SER A CA 1
ATOM 616 C C . SER A 1 91 ? 0.924 8.215 14.381 1.00 91.00 91 SER A C 1
ATOM 618 O O . SER A 1 91 ? 0.974 7.106 13.864 1.00 91.00 91 SER A O 1
ATOM 620 N N . TYR A 1 92 ? 0.662 9.314 13.670 1.00 88.75 92 TYR A N 1
ATOM 621 C CA . TYR A 1 92 ? 0.353 9.286 12.242 1.00 88.75 92 TYR A CA 1
ATOM 622 C C . TYR A 1 92 ? 1.433 8.572 11.421 1.00 88.75 92 TYR A C 1
ATOM 624 O O . TYR A 1 92 ? 1.125 7.627 10.693 1.00 88.75 92 TYR A O 1
ATOM 632 N N . HIS A 1 93 ? 2.697 8.986 11.555 1.00 87.19 93 HIS A N 1
ATOM 633 C CA . HIS A 1 93 ? 3.792 8.394 10.785 1.00 87.19 93 HIS A CA 1
ATOM 634 C C . HIS A 1 93 ? 3.990 6.914 11.114 1.00 87.19 93 HIS A C 1
ATOM 636 O O . HIS A 1 93 ? 4.126 6.091 10.210 1.00 87.19 93 HIS A O 1
ATOM 642 N N . GLN A 1 94 ? 3.981 6.557 12.401 1.00 91.06 94 GLN A N 1
ATOM 643 C CA . GLN A 1 94 ? 4.163 5.166 12.801 1.00 91.06 94 GLN A CA 1
ATOM 644 C C . GLN A 1 94 ? 2.988 4.289 12.365 1.00 91.06 94 GLN A C 1
ATOM 646 O O . GLN A 1 94 ? 3.222 3.203 11.844 1.00 91.06 94 GLN A O 1
ATOM 651 N N . CYS A 1 95 ? 1.747 4.756 12.513 1.00 92.31 95 CYS A N 1
ATOM 652 C CA . CYS A 1 95 ? 0.562 4.015 12.094 1.00 92.31 95 CYS A CA 1
ATOM 653 C C . CYS A 1 95 ? 0.524 3.816 10.579 1.00 92.31 95 CYS A C 1
ATOM 655 O O . CYS A 1 95 ? 0.284 2.702 10.123 1.00 92.31 95 CYS A O 1
ATOM 657 N N . ARG A 1 96 ? 0.836 4.844 9.778 1.00 87.75 96 ARG A N 1
ATOM 658 C CA . ARG A 1 96 ? 0.892 4.692 8.315 1.00 87.75 96 ARG A CA 1
ATOM 659 C C . ARG A 1 96 ? 1.851 3.593 7.871 1.00 87.75 96 ARG A C 1
ATOM 661 O O . ARG A 1 96 ? 1.527 2.852 6.951 1.00 87.75 96 ARG A O 1
ATOM 668 N N . ASN A 1 97 ? 2.982 3.444 8.555 1.00 86.62 97 ASN A N 1
ATOM 669 C CA . ASN A 1 97 ? 3.979 2.425 8.226 1.00 86.62 97 ASN A CA 1
ATOM 670 C C . ASN A 1 97 ? 3.541 0.992 8.560 1.00 86.62 97 ASN A C 1
ATOM 672 O O . ASN A 1 97 ? 4.203 0.059 8.121 1.00 86.62 97 ASN A O 1
ATOM 676 N N . ARG A 1 98 ? 2.478 0.805 9.353 1.00 91.31 98 ARG A N 1
ATOM 677 C CA . ARG A 1 98 ? 1.992 -0.522 9.766 1.00 91.31 98 ARG A CA 1
ATOM 678 C C . ARG A 1 98 ? 0.770 -1.001 8.994 1.00 91.31 98 ARG A C 1
ATOM 680 O O . ARG A 1 98 ? 0.409 -2.163 9.130 1.00 91.31 98 ARG A O 1
ATOM 687 N N . LEU A 1 99 ? 0.117 -0.135 8.216 1.00 89.19 99 LEU A N 1
ATOM 688 C CA . LEU A 1 99 ? -1.137 -0.499 7.556 1.00 89.19 99 LEU A CA 1
ATOM 689 C C . LEU A 1 99 ? -0.951 -1.653 6.565 1.00 89.19 99 LEU A C 1
ATOM 691 O O . LEU A 1 99 ? -1.736 -2.593 6.590 1.00 89.19 99 LEU A O 1
ATOM 695 N N . THR A 1 100 ? 0.104 -1.609 5.748 1.00 88.19 100 THR A N 1
ATOM 696 C CA . THR A 1 100 ? 0.375 -2.624 4.717 1.00 88.19 100 THR A CA 1
ATOM 697 C C . THR A 1 100 ? 0.613 -4.025 5.296 1.00 88.19 100 THR A C 1
ATOM 699 O O . THR A 1 100 ? 0.365 -5.012 4.614 1.00 88.19 100 THR A O 1
ATOM 702 N N . ASP A 1 101 ? 1.035 -4.139 6.561 1.00 89.81 101 ASP A N 1
ATOM 703 C CA . ASP A 1 101 ? 1.183 -5.444 7.225 1.00 89.81 101 ASP A CA 1
ATOM 704 C C . ASP A 1 101 ? -0.184 -6.071 7.564 1.00 89.81 101 ASP A C 1
ATOM 706 O O . ASP A 1 101 ? -0.307 -7.288 7.674 1.00 89.81 101 ASP A O 1
ATOM 710 N N . TYR A 1 102 ? -1.213 -5.238 7.752 1.00 93.62 102 TYR A N 1
ATOM 711 C CA . TYR A 1 102 ? -2.564 -5.652 8.141 1.00 93.62 102 TYR A CA 1
ATOM 712 C C . TYR A 1 102 ? -3.535 -5.732 6.957 1.00 93.62 102 TYR A C 1
ATOM 714 O O . TYR A 1 102 ? -4.470 -6.537 6.953 1.00 93.62 102 TYR A O 1
ATOM 722 N N . VAL A 1 103 ? -3.322 -4.871 5.963 1.00 92.62 103 VAL A N 1
ATOM 723 C CA . VAL A 1 103 ? -4.042 -4.832 4.692 1.00 92.62 103 VAL A CA 1
ATOM 724 C C . VAL A 1 103 ? -3.001 -4.866 3.578 1.00 92.62 103 VAL A C 1
ATOM 726 O O . VAL A 1 103 ? -2.569 -3.832 3.076 1.00 92.62 103 VAL A O 1
ATOM 729 N N . MET A 1 104 ? -2.563 -6.076 3.236 1.00 92.44 104 MET A N 1
ATOM 730 C CA . MET A 1 104 ? -1.572 -6.325 2.188 1.00 92.44 104 MET A CA 1
ATOM 731 C C . MET A 1 104 ? -2.122 -6.030 0.789 1.00 92.44 104 MET A C 1
ATOM 733 O O . MET A 1 104 ? -1.353 -5.712 -0.107 1.00 92.44 104 MET A O 1
ATOM 737 N N . ASP A 1 105 ? -3.438 -6.177 0.595 1.00 91.81 105 ASP A N 1
ATOM 738 C CA . ASP A 1 105 ? -4.152 -5.803 -0.632 1.00 91.81 105 ASP A CA 1
ATOM 739 C C . ASP A 1 105 ? -4.740 -4.397 -0.460 1.00 91.81 105 ASP A C 1
ATOM 741 O O . ASP A 1 105 ? -5.905 -4.237 -0.089 1.00 91.81 105 ASP A O 1
ATOM 745 N N . ASP A 1 106 ? -3.930 -3.370 -0.688 1.00 84.19 106 ASP A N 1
ATOM 746 C CA . ASP A 1 106 ? -4.324 -1.971 -0.521 1.00 84.19 106 ASP A CA 1
ATOM 747 C C . ASP A 1 106 ? -5.420 -1.532 -1.506 1.00 84.19 106 ASP A C 1
ATOM 749 O O . ASP A 1 106 ? -6.259 -0.711 -1.141 1.00 84.19 106 ASP A O 1
ATOM 753 N N . TRP A 1 107 ? -5.510 -2.153 -2.690 1.00 87.94 107 TRP A N 1
ATOM 754 C CA . TRP A 1 107 ? -6.580 -1.877 -3.664 1.00 87.94 107 TRP A CA 1
ATOM 755 C C . TRP A 1 107 ? -7.959 -2.265 -3.131 1.00 87.94 107 TRP A C 1
ATOM 757 O O . TRP A 1 107 ? -8.980 -1.822 -3.649 1.00 87.94 107 TRP A O 1
ATOM 767 N N . SER A 1 108 ? -8.008 -3.126 -2.114 1.00 88.19 108 SER A N 1
ATOM 768 C CA . SER A 1 108 ? -9.264 -3.496 -1.471 1.00 88.19 108 SER A CA 1
ATOM 769 C C . SER A 1 108 ? -9.809 -2.459 -0.507 1.00 88.19 108 SER A C 1
ATOM 771 O O . SER A 1 108 ? -10.958 -2.583 -0.076 1.00 88.19 108 SER A O 1
ATOM 773 N N . MET A 1 109 ? -8.995 -1.471 -0.137 1.00 84.44 109 MET A N 1
ATOM 774 C CA . MET A 1 109 ? -9.439 -0.402 0.733 1.00 84.44 109 MET A CA 1
ATOM 775 C C . MET A 1 109 ? -10.237 0.616 -0.080 1.00 84.44 109 MET A C 1
ATOM 777 O O . MET A 1 109 ? -9.734 1.137 -1.075 1.00 84.44 109 MET A O 1
ATOM 781 N N . PRO A 1 110 ? -11.464 0.949 0.348 1.00 80.69 110 PRO A N 1
ATOM 782 C CA . PRO A 1 110 ? -12.168 2.098 -0.198 1.00 80.69 110 PRO A CA 1
ATOM 783 C C . PRO A 1 110 ? -11.338 3.373 -0.008 1.00 80.69 110 PRO A C 1
ATOM 785 O O . PRO A 1 110 ? -10.764 3.568 1.062 1.00 80.69 110 PRO A O 1
ATOM 788 N N . ASP A 1 111 ? -11.360 4.292 -0.979 1.00 78.19 111 ASP A N 1
ATOM 789 C CA . ASP A 1 111 ? -10.689 5.606 -0.876 1.00 78.19 111 ASP A CA 1
ATOM 790 C C . ASP A 1 111 ? -11.163 6.427 0.348 1.00 78.19 111 ASP A C 1
ATOM 792 O O . ASP A 1 111 ? -10.517 7.379 0.785 1.00 78.19 111 ASP A O 1
ATOM 796 N N . THR A 1 112 ? -12.322 6.074 0.906 1.00 80.19 112 THR A N 1
ATOM 797 C CA . THR A 1 112 ? -12.935 6.709 2.077 1.00 80.19 112 THR A CA 1
ATOM 798 C C . THR A 1 112 ? -12.348 6.219 3.397 1.00 80.19 112 THR A C 1
ATOM 800 O O . THR A 1 112 ? -12.497 6.907 4.413 1.00 80.19 112 THR A O 1
ATOM 803 N N . LEU A 1 113 ? -11.679 5.064 3.390 1.00 85.12 113 LEU A N 1
ATOM 804 C CA . LEU A 1 113 ? -11.081 4.418 4.547 1.00 85.12 113 LEU A CA 1
ATOM 805 C C . LEU A 1 113 ? -9.655 4.939 4.765 1.00 85.12 113 LEU A C 1
ATOM 807 O O . LEU A 1 113 ? -8.780 4.792 3.918 1.00 85.12 113 LEU A O 1
ATOM 811 N N . GLY A 1 114 ? -9.403 5.539 5.927 1.00 84.50 114 GLY A N 1
ATOM 812 C CA . GLY A 1 114 ? -8.124 6.177 6.240 1.00 84.50 114 GLY A CA 1
ATOM 813 C C . GLY A 1 114 ? -7.434 5.622 7.481 1.00 84.50 114 GLY A C 1
ATOM 814 O O . GLY A 1 114 ? -8.056 4.993 8.338 1.00 84.50 114 GLY A O 1
ATOM 815 N N . VAL A 1 115 ? -6.138 5.924 7.609 1.00 89.25 115 VAL A N 1
ATOM 816 C CA . VAL A 1 115 ? -5.359 5.679 8.832 1.00 89.25 115 VAL A CA 1
ATOM 817 C C . VAL A 1 115 ? -5.672 6.737 9.881 1.00 89.25 115 VAL A C 1
ATOM 819 O O . VAL A 1 115 ? -5.438 7.928 9.672 1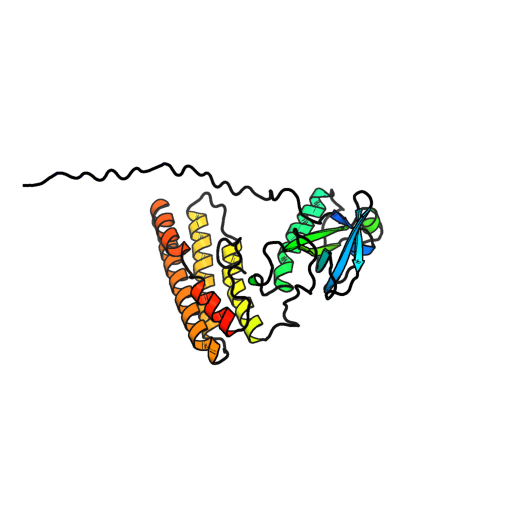.00 89.25 115 VAL A O 1
ATOM 822 N N . ASN A 1 116 ? -6.117 6.275 11.042 1.00 91.88 116 ASN A N 1
ATOM 823 C CA . ASN A 1 116 ? -6.440 7.072 12.214 1.00 91.88 116 ASN A CA 1
ATOM 824 C C . ASN A 1 116 ? -5.728 6.499 13.444 1.00 91.88 116 ASN A C 1
ATOM 826 O O . ASN A 1 116 ? -5.131 5.416 13.400 1.00 91.88 116 ASN A O 1
ATOM 830 N N . TYR A 1 117 ? -5.725 7.259 14.536 1.00 93.00 117 TYR A N 1
ATOM 831 C CA . TYR A 1 117 ? -4.989 6.874 15.732 1.00 93.00 117 TYR A CA 1
ATOM 832 C C . TYR A 1 117 ? -5.552 7.488 17.009 1.00 93.00 117 TYR A C 1
ATOM 834 O O . TYR A 1 117 ? -5.973 8.646 17.040 1.00 93.00 117 TYR A O 1
ATOM 842 N N . PHE A 1 118 ? -5.457 6.719 18.090 1.00 93.44 118 PHE A N 1
ATOM 843 C CA . PHE A 1 118 ? -5.589 7.225 19.447 1.00 93.44 118 PHE A CA 1
ATOM 844 C C . PHE A 1 118 ? -4.210 7.323 20.081 1.00 93.44 118 PHE A C 1
ATOM 846 O O . PHE A 1 118 ? -3.493 6.325 20.160 1.00 93.44 118 PHE A O 1
ATOM 853 N N . TYR A 1 119 ? -3.847 8.514 20.551 1.00 90.88 119 TYR A N 1
ATOM 854 C CA . TYR A 1 119 ? -2.655 8.711 21.375 1.00 90.88 119 TYR A CA 1
ATOM 855 C C . TYR A 1 119 ? -3.049 8.785 22.858 1.00 90.88 119 TYR A C 1
ATOM 857 O O . TYR A 1 119 ? -4.175 9.174 23.181 1.00 90.88 119 TYR A O 1
ATOM 865 N N . PRO A 1 120 ? -2.167 8.388 23.791 1.00 88.19 120 PRO A N 1
ATOM 866 C CA . PRO A 1 120 ? -2.548 8.255 25.189 1.00 88.19 120 PRO A CA 1
ATOM 867 C C . PRO A 1 120 ? -2.760 9.633 25.830 1.00 88.19 120 PRO A C 1
ATOM 869 O O . PRO A 1 120 ? -1.899 10.514 25.733 1.00 88.19 120 PRO A O 1
ATOM 872 N N . THR A 1 121 ? -3.877 9.809 26.546 1.00 86.94 121 THR A N 1
ATOM 873 C CA . THR A 1 121 ? -4.095 11.015 27.366 1.00 86.94 121 THR A CA 1
ATOM 874 C C . THR A 1 121 ? -3.022 11.147 28.454 1.00 86.94 121 THR A C 1
ATOM 876 O O . THR A 1 121 ? -2.304 10.197 28.783 1.00 86.94 121 THR A O 1
ATOM 879 N N . ARG A 1 122 ? -2.929 12.325 29.086 1.00 83.88 122 ARG A N 1
ATOM 880 C CA . ARG A 1 122 ? -2.042 12.531 30.245 1.00 83.88 122 ARG A CA 1
ATOM 881 C C . ARG A 1 122 ? -2.295 11.516 31.365 1.00 83.88 122 ARG A C 1
ATOM 883 O O . ARG A 1 122 ? -1.332 11.037 31.955 1.00 83.88 122 ARG A O 1
ATOM 890 N N . GLU A 1 123 ? -3.555 11.178 31.633 1.00 82.38 123 GLU A N 1
ATOM 891 C CA . GLU A 1 123 ? -3.916 10.181 32.644 1.00 82.38 123 GLU A CA 1
ATOM 892 C C . GLU A 1 123 ? -3.412 8.790 32.240 1.00 82.38 123 GLU A C 1
ATOM 894 O O . GLU A 1 123 ? -2.708 8.135 33.008 1.00 82.38 123 GLU A O 1
ATOM 899 N N . THR A 1 124 ? -3.688 8.365 31.001 1.00 81.31 124 THR A N 1
ATOM 900 C CA . THR A 1 124 ? -3.261 7.052 30.496 1.00 81.31 124 THR A CA 1
ATOM 901 C C . THR A 1 124 ? -1.731 6.916 30.489 1.00 81.31 124 THR A C 1
ATOM 903 O O . THR A 1 124 ? -1.197 5.835 30.755 1.00 81.31 124 THR A O 1
ATOM 906 N N . ARG A 1 125 ? -1.005 8.021 30.260 1.00 86.00 125 ARG A N 1
ATOM 907 C CA . ARG A 1 125 ? 0.462 8.083 30.370 1.00 86.00 125 ARG A CA 1
ATOM 908 C C . ARG A 1 125 ? 0.957 7.953 31.805 1.00 86.00 125 ARG A C 1
ATOM 910 O O . ARG A 1 125 ? 1.939 7.257 32.039 1.00 86.00 125 ARG A O 1
ATOM 917 N N . GLN A 1 126 ? 0.283 8.581 32.769 1.00 82.94 126 GLN A N 1
ATOM 918 C CA . GLN A 1 126 ? 0.613 8.428 34.193 1.00 82.94 126 GLN A CA 1
ATOM 919 C C . GLN A 1 126 ? 0.411 6.987 34.673 1.00 82.94 126 GLN A C 1
ATOM 921 O O . GLN A 1 126 ? 1.143 6.532 35.546 1.00 82.94 126 GLN A O 1
ATOM 926 N N . SER A 1 127 ? -0.518 6.246 34.060 1.00 79.69 127 SER A N 1
ATOM 927 C CA . SER A 1 127 ? -0.676 4.805 34.284 1.00 79.69 127 SER A CA 1
ATOM 928 C C . SER A 1 127 ? 0.297 3.922 33.485 1.00 79.69 127 SER A C 1
ATOM 930 O O . SER A 1 127 ? 0.164 2.703 33.516 1.00 79.69 127 SER A O 1
ATOM 932 N N . GLY A 1 128 ? 1.265 4.509 32.770 1.00 78.62 128 GLY A N 1
ATOM 933 C CA . GLY A 1 128 ? 2.329 3.790 32.059 1.00 78.62 128 GLY A CA 1
ATOM 934 C C . GLY A 1 128 ? 2.078 3.516 30.572 1.00 78.62 128 GLY A C 1
ATOM 935 O O . GLY A 1 128 ? 2.929 2.899 29.937 1.00 78.62 128 GLY A O 1
ATOM 936 N N . SER A 1 129 ? 0.964 3.971 29.982 1.00 81.75 129 SER A N 1
ATOM 937 C CA . SER A 1 129 ? 0.738 3.793 28.541 1.00 81.75 129 SER A CA 1
ATOM 938 C C . SER A 1 129 ? 1.577 4.774 27.725 1.00 81.75 129 SER A C 1
ATOM 940 O O . SER A 1 129 ? 1.431 5.989 27.847 1.00 81.75 129 SER A O 1
ATOM 942 N N . THR A 1 130 ? 2.428 4.244 26.854 1.00 86.62 130 THR A N 1
ATOM 943 C CA . THR A 1 130 ? 3.269 5.007 25.918 1.00 86.62 130 THR A CA 1
ATOM 944 C C . THR A 1 130 ? 3.004 4.610 24.469 1.00 86.62 130 THR A C 1
ATOM 946 O O . THR A 1 130 ? 3.848 4.808 23.602 1.00 86.62 130 THR A O 1
ATOM 949 N N . THR A 1 131 ? 1.842 4.020 24.192 1.00 90.94 131 THR A N 1
ATOM 950 C CA . THR A 1 131 ? 1.526 3.478 22.867 1.00 90.94 131 THR A CA 1
ATOM 951 C C . THR A 1 131 ? 0.386 4.235 22.211 1.00 90.94 131 THR A C 1
ATOM 953 O O . THR A 1 131 ? -0.541 4.676 22.889 1.00 90.94 131 THR A O 1
ATOM 956 N N . ALA A 1 132 ? 0.464 4.381 20.891 1.00 93.81 132 ALA A N 1
ATOM 957 C CA . ALA A 1 132 ? -0.669 4.773 20.071 1.00 93.81 132 ALA A CA 1
ATOM 958 C C . ALA A 1 132 ? -1.372 3.531 19.524 1.00 93.81 132 ALA A C 1
ATOM 960 O O . ALA A 1 132 ? -0.726 2.550 19.141 1.00 93.81 132 ALA A O 1
ATOM 961 N N . VAL A 1 133 ? -2.698 3.599 19.467 1.00 95.62 133 VAL A N 1
ATOM 962 C CA . VAL A 1 133 ? -3.549 2.581 18.849 1.00 95.62 133 VAL A CA 1
ATOM 963 C C . VAL A 1 133 ? -3.895 3.054 17.448 1.00 95.62 133 VAL A C 1
ATOM 965 O O . VAL A 1 133 ? -4.523 4.097 17.289 1.00 95.62 133 VAL A O 1
ATOM 968 N N . CYS A 1 134 ? -3.464 2.302 16.443 1.00 96.25 134 CYS A N 1
ATOM 969 C CA . CYS A 1 134 ? -3.661 2.599 15.033 1.00 96.25 134 CYS A CA 1
ATOM 970 C C . CYS A 1 134 ? -4.890 1.865 14.514 1.00 96.25 134 CYS A C 1
ATOM 972 O O . CYS A 1 134 ? -4.997 0.649 14.691 1.00 96.25 134 CYS A O 1
ATOM 974 N N . PHE A 1 135 ? -5.790 2.574 13.843 1.00 95.44 135 PHE A N 1
ATOM 975 C CA . PHE A 1 135 ? -7.009 1.980 13.312 1.00 95.44 135 PHE A CA 1
ATOM 976 C C . PHE A 1 135 ? -7.402 2.559 11.960 1.00 95.44 135 PHE A C 1
ATOM 978 O O . PHE A 1 135 ? -7.050 3.688 11.618 1.00 95.44 135 PHE A O 1
ATOM 985 N N . THR A 1 136 ? -8.127 1.768 11.181 1.00 92.75 136 THR A N 1
ATOM 986 C CA . THR A 1 136 ? -8.797 2.246 9.977 1.00 92.75 136 THR A CA 1
ATOM 987 C C . THR A 1 136 ? -10.164 2.801 10.358 1.00 92.75 136 THR A C 1
ATOM 989 O O . THR A 1 136 ? -10.810 2.273 11.262 1.00 92.75 136 THR A O 1
ATOM 992 N N . ALA A 1 137 ? -10.590 3.884 9.715 1.00 90.1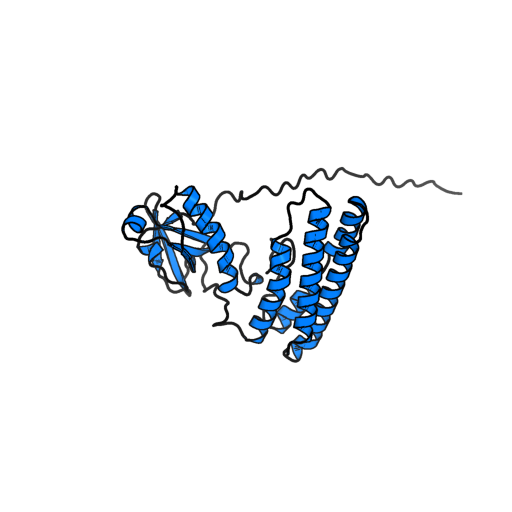9 137 ALA A N 1
ATOM 993 C CA . ALA A 1 137 ? -11.930 4.448 9.882 1.00 90.19 137 ALA A CA 1
ATOM 994 C C . ALA A 1 137 ? -12.401 5.035 8.557 1.00 90.19 137 ALA A C 1
ATOM 996 O O . ALA A 1 137 ? -11.593 5.602 7.814 1.00 90.19 137 ALA A O 1
ATOM 997 N N . ASP A 1 138 ? -13.689 4.892 8.265 1.00 85.19 138 ASP A N 1
ATOM 998 C CA . ASP A 1 138 ? -14.284 5.406 7.038 1.00 85.19 138 ASP A CA 1
ATOM 999 C C . ASP A 1 138 ? -14.805 6.834 7.264 1.00 85.19 138 ASP A C 1
ATOM 1001 O O . ASP A 1 138 ? -15.599 7.122 8.159 1.00 85.19 138 ASP A O 1
ATOM 1005 N N . THR A 1 139 ? -14.326 7.758 6.438 1.00 76.19 139 THR A N 1
ATOM 1006 C CA . THR A 1 139 ? -14.680 9.184 6.475 1.00 76.19 139 THR A CA 1
ATOM 1007 C C . THR A 1 139 ? -16.108 9.481 5.997 1.00 76.19 139 THR A C 1
ATOM 1009 O O . THR A 1 139 ? -16.584 10.614 6.127 1.00 76.19 139 THR A O 1
ATOM 1012 N N . GLN A 1 140 ? -16.794 8.489 5.426 1.00 77.75 140 GLN A N 1
ATOM 1013 C CA . GLN A 1 140 ? -18.172 8.551 4.944 1.00 77.75 140 GLN A CA 1
ATOM 1014 C C . GLN A 1 140 ? -19.160 7.762 5.813 1.00 77.75 140 GLN A C 1
ATOM 1016 O O . GLN A 1 140 ? -20.365 7.8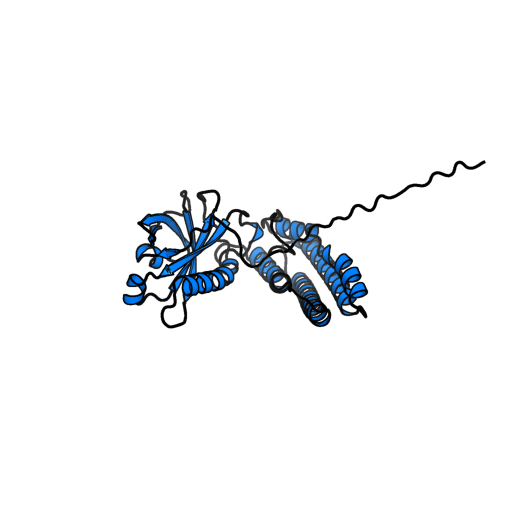36 5.569 1.00 77.75 140 GLN A O 1
ATOM 1021 N N . GLY A 1 141 ? -18.702 7.059 6.852 1.00 80.44 141 GLY A N 1
ATOM 1022 C CA . GLY A 1 141 ? -19.601 6.397 7.791 1.00 80.44 141 GLY A CA 1
ATOM 1023 C C . GLY A 1 141 ? -19.017 5.144 8.422 1.00 80.44 141 GLY A C 1
ATOM 1024 O O . GLY A 1 141 ? -17.831 5.061 8.708 1.00 80.44 141 GLY A O 1
ATOM 1025 N N . ARG A 1 142 ? -19.887 4.171 8.694 1.00 86.75 142 ARG A N 1
ATOM 1026 C CA . ARG A 1 142 ? -19.504 2.906 9.326 1.00 86.75 142 ARG A CA 1
ATOM 1027 C C . ARG A 1 142 ? -19.223 1.839 8.289 1.00 86.75 142 ARG A C 1
ATOM 1029 O O . ARG A 1 142 ? -20.018 1.649 7.370 1.00 86.75 142 ARG A O 1
ATOM 1036 N N . THR A 1 143 ? -18.174 1.067 8.524 1.00 86.81 143 THR A N 1
ATOM 1037 C CA . THR A 1 143 ? -17.910 -0.169 7.793 1.00 86.81 143 THR A CA 1
ATOM 1038 C C . THR A 1 143 ? -18.663 -1.327 8.440 1.00 86.81 143 THR A C 1
ATOM 1040 O O . THR A 1 143 ? -18.968 -1.329 9.636 1.00 86.81 143 THR A O 1
ATOM 1043 N N . ALA A 1 144 ? -18.997 -2.328 7.632 1.00 81.25 144 ALA A N 1
ATOM 1044 C CA . ALA A 1 144 ? -19.664 -3.541 8.081 1.00 81.25 144 ALA A CA 1
ATOM 1045 C C . ALA A 1 144 ? -18.927 -4.757 7.524 1.00 81.25 144 ALA A C 1
ATOM 1047 O O . ALA A 1 144 ? -19.496 -5.479 6.724 1.00 81.25 144 ALA A O 1
ATOM 1048 N N . ASN A 1 145 ? -17.642 -4.896 7.861 1.00 90.25 145 ASN A N 1
ATOM 1049 C CA . ASN A 1 145 ? -16.792 -6.089 7.755 1.00 90.25 145 ASN A CA 1
ATOM 1050 C C . ASN A 1 145 ? -15.379 -5.714 8.210 1.00 90.25 145 ASN A C 1
ATOM 1052 O O . ASN A 1 145 ? -15.033 -4.534 8.220 1.00 90.25 145 ASN A O 1
ATOM 1056 N N . SER A 1 146 ? -14.574 -6.718 8.561 1.00 92.88 146 SER A N 1
ATOM 1057 C CA . SER A 1 146 ? -13.158 -6.477 8.828 1.00 92.88 146 SER A CA 1
ATOM 1058 C C . SER A 1 146 ? -12.420 -6.129 7.533 1.00 92.88 146 SER A C 1
ATOM 1060 O O . SER A 1 146 ? -12.646 -6.762 6.501 1.00 92.88 146 SER A O 1
ATOM 1062 N N . VAL A 1 147 ? -11.532 -5.142 7.603 1.00 91.62 147 VAL A N 1
ATOM 1063 C CA . VAL A 1 147 ? -10.646 -4.725 6.505 1.00 91.62 147 VAL A CA 1
ATOM 1064 C C . VAL A 1 147 ? -9.379 -5.577 6.437 1.00 91.62 147 VAL A C 1
ATOM 1066 O O . VAL A 1 147 ? -8.588 -5.440 5.508 1.00 91.62 147 VAL A O 1
ATOM 1069 N N . ARG A 1 148 ? -9.167 -6.448 7.430 1.00 94.19 148 ARG A N 1
ATOM 1070 C CA . ARG A 1 148 ? -7.968 -7.270 7.564 1.00 94.19 148 ARG A CA 1
ATOM 1071 C C . ARG A 1 148 ? -7.779 -8.172 6.353 1.00 94.19 148 ARG A C 1
ATOM 1073 O O . ARG A 1 148 ? -8.595 -9.060 6.096 1.00 94.19 148 ARG A O 1
ATOM 1080 N N . LYS A 1 149 ? -6.644 -8.011 5.686 1.00 93.00 149 LYS A N 1
ATOM 1081 C CA . LYS A 1 149 ? -6.163 -8.869 4.605 1.00 93.00 149 LYS A CA 1
ATOM 1082 C C . LYS A 1 149 ? -4.667 -9.061 4.793 1.00 93.00 149 LYS A C 1
ATOM 1084 O O . LYS A 1 149 ? -3.877 -8.284 4.272 1.00 93.00 149 LYS A O 1
ATOM 1089 N N . ASP A 1 150 ? -4.291 -10.056 5.580 1.00 94.06 150 ASP A N 1
ATOM 1090 C CA . ASP A 1 150 ? -2.905 -10.321 5.951 1.00 94.06 150 ASP A CA 1
ATOM 1091 C C . ASP A 1 150 ? -2.531 -11.791 5.734 1.00 94.06 150 ASP A C 1
ATOM 1093 O O . ASP A 1 150 ? -3.307 -12.604 5.227 1.00 94.06 150 ASP A O 1
ATOM 1097 N N . GLU A 1 151 ? -1.321 -12.155 6.143 1.00 93.69 151 GLU A N 1
ATOM 1098 C CA . GLU A 1 151 ? -0.787 -13.507 5.975 1.00 93.69 151 GLU A CA 1
ATOM 1099 C C . GLU A 1 151 ? -1.633 -14.604 6.640 1.00 93.69 151 GLU A C 1
ATOM 1101 O O . GLU A 1 151 ? -1.485 -15.779 6.311 1.00 93.69 151 GLU A O 1
ATOM 1106 N N . THR A 1 152 ? -2.515 -14.249 7.580 1.00 93.00 152 THR A N 1
ATOM 1107 C CA . THR A 1 152 ? -3.360 -15.218 8.287 1.00 93.00 152 THR A CA 1
ATOM 1108 C C . THR A 1 152 ? -4.641 -15.563 7.535 1.00 93.00 152 THR A C 1
ATOM 1110 O O . THR A 1 152 ? -5.274 -16.567 7.863 1.00 93.00 152 THR A O 1
ATOM 1113 N N . ASN A 1 153 ? -5.039 -14.752 6.549 1.00 93.56 153 ASN A N 1
ATOM 1114 C CA . ASN A 1 153 ? -6.292 -14.933 5.817 1.00 93.56 153 ASN A CA 1
ATOM 1115 C C . ASN A 1 153 ? -6.176 -14.808 4.286 1.00 93.56 153 ASN A C 1
ATOM 1117 O O . ASN A 1 153 ? -7.176 -15.014 3.597 1.00 93.56 153 ASN A O 1
ATOM 1121 N N . LEU A 1 154 ? -4.980 -14.544 3.752 1.00 96.00 154 LEU A N 1
ATOM 1122 C CA . LEU A 1 154 ? -4.707 -14.548 2.316 1.00 96.00 154 LEU A CA 1
ATOM 1123 C C . LEU A 1 154 ? -4.147 -15.904 1.829 1.00 96.00 154 LEU A C 1
ATOM 1125 O O . LEU A 1 154 ? -3.317 -16.517 2.502 1.00 96.00 154 LEU A O 1
ATOM 1129 N N . PRO A 1 155 ? -4.551 -16.378 0.635 1.00 96.62 155 PRO A N 1
ATOM 1130 C CA . PRO A 1 155 ? -3.890 -17.472 -0.072 1.00 96.62 155 PRO A CA 1
ATOM 1131 C C . PRO A 1 155 ? -2.395 -17.212 -0.322 1.00 96.62 155 PRO A C 1
ATOM 1133 O O . PRO A 1 155 ? -1.958 -16.077 -0.510 1.00 96.62 155 PRO A O 1
ATOM 1136 N N . ALA A 1 156 ? -1.595 -18.279 -0.367 1.00 96.31 156 ALA A N 1
ATOM 1137 C CA . ALA A 1 156 ? -0.137 -18.175 -0.477 1.00 96.31 156 ALA A CA 1
ATOM 1138 C C . ALA A 1 156 ? 0.343 -17.506 -1.780 1.00 96.31 156 ALA A C 1
ATOM 1140 O O . ALA A 1 156 ? 1.337 -16.784 -1.772 1.00 96.31 156 ALA A O 1
ATOM 1141 N N . ASP A 1 157 ? -0.359 -17.729 -2.888 1.00 96.88 157 ASP A N 1
ATOM 1142 C CA . ASP A 1 157 ? -0.102 -17.092 -4.181 1.00 96.88 157 ASP A CA 1
ATOM 1143 C C . ASP A 1 157 ? -0.461 -15.599 -4.170 1.00 96.88 157 ASP A C 1
ATOM 1145 O O . ASP A 1 157 ? 0.303 -14.787 -4.690 1.00 96.88 157 ASP A O 1
ATOM 1149 N N . GLN A 1 158 ? -1.549 -15.211 -3.499 1.00 97.19 158 GLN A N 1
ATOM 1150 C CA . GLN A 1 158 ? -1.868 -13.800 -3.256 1.00 97.19 158 GLN A CA 1
ATOM 1151 C C . GLN A 1 158 ? -0.781 -13.112 -2.420 1.00 97.19 158 GLN A C 1
ATOM 1153 O O . GLN A 1 158 ? -0.285 -12.056 -2.807 1.00 97.19 158 GLN A O 1
ATOM 1158 N N . ILE A 1 159 ? -0.354 -13.732 -1.313 1.00 95.75 159 ILE A N 1
ATOM 1159 C CA . ILE A 1 159 ? 0.733 -13.220 -0.460 1.00 95.75 159 ILE A CA 1
ATOM 1160 C C . ILE A 1 159 ? 2.025 -13.055 -1.266 1.00 95.75 159 ILE A C 1
ATOM 1162 O O . ILE A 1 159 ? 2.708 -12.037 -1.138 1.00 95.75 159 ILE A O 1
ATOM 1166 N N . ALA A 1 160 ? 2.376 -14.055 -2.081 1.00 95.44 160 ALA A N 1
ATOM 1167 C CA . ALA A 1 160 ? 3.573 -14.013 -2.911 1.00 95.44 160 ALA A CA 1
ATOM 1168 C C . ALA A 1 160 ? 3.533 -12.824 -3.876 1.00 95.44 160 ALA A C 1
ATOM 1170 O O . ALA A 1 160 ? 4.500 -12.072 -3.947 1.00 95.44 160 ALA A O 1
ATOM 1171 N N . PHE A 1 161 ? 2.411 -12.620 -4.565 1.00 96.12 161 PHE A N 1
ATOM 1172 C CA . PHE A 1 161 ? 2.260 -11.523 -5.514 1.00 96.12 161 PHE A CA 1
ATOM 1173 C C . PHE A 1 161 ? 2.300 -10.145 -4.838 1.00 96.12 161 PHE A C 1
ATOM 1175 O O . PHE A 1 161 ? 3.118 -9.312 -5.219 1.00 96.12 161 PHE A O 1
ATOM 1182 N N . LEU A 1 162 ? 1.515 -9.932 -3.776 1.00 94.94 162 LEU A N 1
ATOM 1183 C CA . LEU A 1 162 ? 1.449 -8.644 -3.067 1.00 94.94 162 LEU A CA 1
ATOM 1184 C C . LEU A 1 162 ? 2.805 -8.231 -2.468 1.00 94.94 162 LEU A C 1
ATOM 1186 O O . LEU A 1 162 ? 3.175 -7.059 -2.485 1.00 94.94 162 LEU A O 1
ATOM 1190 N N . ARG A 1 163 ? 3.598 -9.190 -1.969 1.00 92.56 163 ARG A N 1
ATOM 1191 C CA . ARG A 1 163 ? 4.957 -8.908 -1.470 1.00 92.56 163 ARG A CA 1
ATOM 1192 C C . ARG A 1 163 ? 5.906 -8.442 -2.572 1.00 92.56 163 ARG A C 1
ATOM 1194 O O . ARG A 1 163 ? 6.783 -7.623 -2.289 1.00 92.56 163 ARG A O 1
ATOM 1201 N N . LEU A 1 164 ? 5.760 -8.988 -3.780 1.00 93.19 164 LEU A N 1
ATOM 1202 C CA . LEU A 1 164 ? 6.571 -8.606 -4.933 1.00 93.19 164 LEU A CA 1
ATOM 1203 C C . LEU A 1 164 ? 6.190 -7.210 -5.426 1.00 93.19 164 LEU A C 1
ATOM 1205 O O . LEU A 1 164 ? 7.086 -6.378 -5.548 1.00 93.19 164 LEU A O 1
ATOM 1209 N N . GLU A 1 165 ? 4.893 -6.921 -5.571 1.00 89.75 165 GLU A N 1
ATOM 1210 C CA . GLU A 1 165 ? 4.410 -5.578 -5.927 1.00 89.75 165 GLU A CA 1
ATOM 1211 C C . GLU A 1 165 ? 4.932 -4.525 -4.939 1.00 89.75 165 GLU A C 1
ATOM 1213 O O . GLU A 1 165 ? 5.496 -3.499 -5.318 1.00 89.75 165 GLU A O 1
ATOM 1218 N N . LEU A 1 166 ? 4.857 -4.805 -3.637 1.00 86.56 166 LEU A N 1
ATOM 1219 C CA . LEU A 1 166 ? 5.272 -3.859 -2.603 1.00 86.56 166 LEU A CA 1
ATOM 1220 C C . LEU A 1 166 ? 6.751 -3.415 -2.712 1.00 86.56 166 LEU A C 1
ATOM 1222 O O . LEU A 1 166 ? 7.127 -2.367 -2.171 1.00 86.56 166 LEU A O 1
ATOM 1226 N N . ALA A 1 167 ? 7.618 -4.186 -3.377 1.00 82.00 167 ALA A N 1
ATOM 1227 C CA . ALA A 1 167 ? 9.024 -3.834 -3.562 1.00 82.00 167 ALA A CA 1
ATOM 1228 C C . ALA A 1 167 ? 9.208 -2.599 -4.458 1.00 82.00 167 ALA A C 1
ATOM 1230 O O . ALA A 1 167 ? 9.802 -1.616 -3.999 1.00 82.00 167 ALA A O 1
ATOM 1231 N N . SER A 1 168 ? 8.677 -2.610 -5.687 1.00 84.88 168 SER A N 1
ATOM 1232 C CA . SER A 1 168 ? 8.695 -1.419 -6.550 1.00 84.88 168 SER A CA 1
ATOM 1233 C C . SER A 1 168 ? 7.859 -0.300 -5.938 1.00 84.88 168 SER A C 1
ATOM 1235 O O . SER A 1 168 ? 8.225 0.877 -6.003 1.00 84.88 168 SER A O 1
ATOM 1237 N N . GLY A 1 169 ? 6.811 -0.664 -5.204 1.00 85.88 169 GLY A N 1
ATOM 1238 C CA . GLY A 1 169 ? 5.926 0.296 -4.583 1.00 85.88 169 GLY A CA 1
ATOM 1239 C C . GLY A 1 169 ? 6.448 1.164 -3.488 1.00 85.88 169 GLY A C 1
ATOM 1240 O O . GLY A 1 169 ? 6.126 2.352 -3.411 1.00 85.88 169 GLY A O 1
ATOM 1241 N N . ARG A 1 170 ? 7.331 0.610 -2.669 1.00 85.75 170 ARG A N 1
ATOM 1242 C CA . ARG A 1 170 ? 8.074 1.421 -1.714 1.00 85.75 170 ARG A CA 1
ATOM 1243 C C . ARG A 1 170 ? 8.910 2.487 -2.415 1.00 85.75 170 ARG A C 1
ATOM 1245 O O . ARG A 1 170 ? 9.035 3.579 -1.872 1.00 85.75 170 ARG A O 1
ATOM 1252 N N . VAL A 1 171 ? 9.435 2.218 -3.612 1.00 89.56 171 VAL A N 1
ATOM 1253 C CA . VAL A 1 171 ? 10.192 3.223 -4.370 1.00 89.56 171 VAL A CA 1
ATOM 1254 C C . VAL A 1 171 ? 9.264 4.280 -4.966 1.00 89.56 171 VAL A C 1
ATOM 1256 O O . VAL A 1 171 ? 9.549 5.471 -4.816 1.00 89.56 171 VAL A O 1
ATOM 1259 N N . TRP A 1 172 ? 8.126 3.882 -5.539 1.00 85.31 172 TRP A N 1
ATOM 1260 C CA . TRP A 1 172 ? 7.104 4.818 -6.027 1.00 85.31 172 TRP A CA 1
ATOM 1261 C C . TRP A 1 172 ? 6.591 5.762 -4.937 1.00 85.31 172 TRP A C 1
ATOM 1263 O O . TRP A 1 172 ? 6.505 6.963 -5.163 1.00 85.31 172 TRP A O 1
ATOM 1273 N N . LYS A 1 173 ? 6.350 5.265 -3.717 1.00 79.12 173 LYS A N 1
ATOM 1274 C CA . LYS A 1 173 ? 5.943 6.093 -2.563 1.00 79.12 173 LYS A CA 1
ATOM 1275 C C . LYS A 1 173 ? 7.015 7.081 -2.103 1.00 79.12 173 LYS A C 1
ATOM 1277 O O . LYS A 1 173 ? 6.701 8.043 -1.411 1.00 79.12 173 LYS A O 1
ATOM 1282 N N . THR A 1 174 ? 8.273 6.849 -2.475 1.00 82.44 174 THR A N 1
ATOM 1283 C CA . THR A 1 174 ? 9.357 7.822 -2.286 1.00 82.44 174 THR A CA 1
ATOM 1284 C C . THR A 1 174 ? 9.492 8.766 -3.475 1.00 82.44 174 THR A C 1
ATOM 1286 O O . THR A 1 174 ? 10.543 9.399 -3.593 1.00 82.44 174 THR A O 1
ATOM 1289 N N . TYR A 1 175 ? 8.472 8.840 -4.354 1.00 76.62 175 TYR A N 1
ATOM 1290 C CA . TYR A 1 175 ? 8.463 9.787 -5.460 1.00 76.62 175 TYR A CA 1
ATOM 1291 C C . TYR A 1 175 ? 8.798 11.168 -4.913 1.00 76.62 175 TYR A C 1
ATOM 1293 O O . TYR A 1 175 ? 8.209 11.599 -3.917 1.00 76.62 175 TYR A O 1
ATOM 1301 N N . PRO A 1 176 ? 9.802 11.823 -5.479 1.00 61.84 176 PRO A N 1
ATOM 1302 C CA . PRO A 1 176 ? 10.533 12.751 -4.658 1.00 61.84 176 PRO A CA 1
ATOM 1303 C C . PRO A 1 176 ? 10.136 14.196 -5.033 1.00 61.84 176 PRO A C 1
ATOM 1305 O O . PRO A 1 176 ? 9.957 14.508 -6.209 1.00 61.84 176 PRO A O 1
ATOM 1308 N N . ASP A 1 177 ? 10.033 15.098 -4.047 1.00 61.72 177 ASP A N 1
ATOM 1309 C CA . ASP A 1 177 ? 9.832 16.555 -4.236 1.00 61.72 177 ASP A CA 1
ATOM 1310 C C . ASP A 1 177 ? 11.096 17.218 -4.830 1.00 61.72 177 ASP A C 1
ATOM 1312 O O . ASP A 1 177 ? 11.708 18.124 -4.253 1.00 61.72 177 ASP A O 1
ATOM 1316 N N . LEU A 1 178 ? 11.626 16.687 -5.932 1.00 63.84 178 LEU A N 1
ATOM 1317 C CA . LEU A 1 178 ? 13.021 16.929 -6.282 1.00 63.84 178 LEU A CA 1
ATOM 1318 C C . LEU A 1 178 ? 13.205 18.153 -7.140 1.00 63.84 178 LEU A C 1
ATOM 1320 O O . LEU A 1 178 ? 13.143 18.108 -8.364 1.00 63.84 178 LEU A O 1
ATOM 1324 N N . GLY A 1 179 ? 13.638 19.211 -6.467 1.00 70.81 179 GLY A N 1
ATOM 1325 C CA . GLY A 1 179 ? 14.188 20.410 -7.083 1.00 70.81 179 GLY A CA 1
ATOM 1326 C C . GLY A 1 179 ? 15.543 20.229 -7.786 1.00 70.81 179 GLY A C 1
ATOM 1327 O O . GLY A 1 179 ? 16.164 21.234 -8.111 1.00 70.81 179 GLY A O 1
ATOM 1328 N N . SER A 1 180 ? 16.052 19.001 -8.010 1.00 88.44 180 SER A N 1
ATOM 1329 C CA . SER A 1 180 ? 17.298 18.789 -8.773 1.00 88.44 180 SER A CA 1
ATOM 1330 C C . SER A 1 180 ? 17.288 17.552 -9.678 1.00 88.44 180 SER A C 1
ATOM 1332 O O . SER A 1 180 ? 16.733 16.503 -9.342 1.00 88.44 180 SER A O 1
ATOM 1334 N N . LEU A 1 181 ? 17.989 17.659 -10.810 1.00 90.19 181 LEU A N 1
ATOM 1335 C CA . LEU A 1 181 ? 18.191 16.580 -11.782 1.00 90.19 181 LEU A CA 1
ATOM 1336 C C . LEU A 1 181 ? 18.944 15.375 -11.193 1.00 90.19 181 LEU A C 1
ATOM 1338 O O . LEU A 1 181 ? 18.598 14.228 -11.465 1.00 90.19 181 LEU A O 1
ATOM 1342 N N . ALA A 1 182 ? 19.963 15.617 -10.363 1.00 91.50 182 ALA A N 1
ATOM 1343 C CA . ALA A 1 182 ? 20.769 14.549 -9.770 1.00 91.50 182 ALA A CA 1
ATOM 1344 C C . ALA A 1 182 ? 19.928 13.629 -8.877 1.00 91.50 182 ALA A C 1
ATOM 1346 O O . ALA A 1 182 ? 20.023 12.405 -8.967 1.00 91.50 182 ALA A O 1
ATOM 1347 N N . ALA A 1 183 ? 19.068 14.218 -8.049 1.00 90.81 183 ALA A N 1
ATOM 1348 C CA . ALA A 1 183 ? 18.198 13.442 -7.189 1.00 90.81 183 ALA A CA 1
ATOM 1349 C C . ALA A 1 183 ? 17.131 12.690 -8.019 1.00 90.81 183 ALA A C 1
ATOM 1351 O O . ALA A 1 183 ? 16.834 11.533 -7.727 1.00 90.81 183 ALA A O 1
ATOM 1352 N N . ASN A 1 184 ? 16.598 13.321 -9.073 1.00 91.31 184 ASN A N 1
ATOM 1353 C CA . ASN A 1 184 ? 15.620 12.731 -9.994 1.00 91.31 184 ASN A CA 1
ATOM 1354 C C . ASN A 1 184 ? 16.173 11.462 -10.664 1.00 91.31 184 ASN A C 1
ATOM 1356 O O . ASN A 1 184 ? 15.550 10.398 -10.634 1.00 91.31 184 ASN A O 1
ATOM 1360 N N . ARG A 1 185 ? 17.415 11.531 -11.160 1.00 93.50 185 ARG A N 1
ATOM 1361 C CA . ARG A 1 185 ? 18.136 10.364 -11.689 1.00 93.50 185 ARG A CA 1
ATOM 1362 C C . ARG A 1 185 ? 18.369 9.293 -10.625 1.00 93.50 185 ARG A C 1
ATOM 1364 O O . ARG A 1 185 ? 18.203 8.113 -10.912 1.00 93.50 185 ARG A O 1
ATOM 1371 N N . ALA A 1 186 ? 18.735 9.678 -9.401 1.00 94.06 186 ALA A N 1
ATOM 1372 C CA . ALA A 1 186 ? 18.973 8.717 -8.325 1.00 94.06 186 ALA A CA 1
ATOM 1373 C C . ALA A 1 186 ? 17.700 7.945 -7.938 1.00 94.06 186 ALA A C 1
ATOM 1375 O O . ALA A 1 186 ? 17.767 6.739 -7.704 1.00 94.06 186 ALA A O 1
ATOM 1376 N N . TRP A 1 187 ? 16.546 8.615 -7.883 1.00 94.69 187 TRP A N 1
ATOM 1377 C CA . TRP A 1 187 ? 15.259 7.958 -7.651 1.00 94.69 187 TRP A CA 1
ATOM 1378 C C . TRP A 1 187 ? 14.860 7.060 -8.832 1.00 94.69 187 TRP A C 1
ATOM 1380 O O . TRP A 1 187 ? 14.582 5.882 -8.620 1.00 94.69 187 TRP A O 1
ATOM 1390 N N . SER A 1 188 ? 14.957 7.557 -10.070 1.00 95.12 188 SER A N 1
ATOM 1391 C CA . SER A 1 188 ? 14.655 6.775 -11.282 1.00 95.12 188 SER A CA 1
ATOM 1392 C C . SER A 1 188 ? 15.507 5.508 -11.398 1.00 95.12 188 SER A C 1
ATOM 1394 O O . SER A 1 188 ? 15.011 4.450 -11.772 1.00 95.12 188 SER A O 1
ATOM 1396 N N . ALA A 1 189 ? 16.792 5.583 -11.036 1.00 96.56 189 ALA A N 1
ATOM 1397 C CA . ALA A 1 189 ? 17.684 4.427 -11.034 1.00 96.56 189 ALA A CA 1
ATOM 1398 C C . ALA A 1 189 ? 17.273 3.377 -9.989 1.00 96.56 189 ALA A C 1
ATOM 1400 O O . ALA A 1 189 ? 17.304 2.181 -10.276 1.00 96.56 189 ALA A O 1
ATOM 1401 N N . LYS A 1 190 ? 16.853 3.812 -8.791 1.00 96.00 190 LYS A N 1
ATOM 1402 C CA . LYS A 1 190 ? 16.308 2.909 -7.762 1.00 96.00 190 LYS A CA 1
ATOM 1403 C C . LYS A 1 190 ? 15.018 2.250 -8.232 1.00 96.00 190 LYS A C 1
ATOM 1405 O O . LYS A 1 190 ? 14.833 1.061 -7.995 1.00 96.00 190 LYS A O 1
ATOM 1410 N N . LEU A 1 191 ? 14.150 3.011 -8.895 1.00 95.06 191 LEU A N 1
ATOM 1411 C CA . LEU A 1 191 ? 12.889 2.500 -9.411 1.00 95.06 191 LEU A CA 1
ATOM 1412 C C . LEU A 1 191 ? 13.124 1.461 -10.509 1.00 95.06 191 LEU A C 1
ATOM 1414 O O . LEU A 1 191 ? 12.597 0.359 -10.409 1.00 95.06 191 LEU A O 1
ATOM 1418 N N . ALA A 1 192 ? 13.979 1.757 -11.491 1.00 97.12 192 ALA A N 1
ATOM 1419 C CA . ALA A 1 192 ? 14.337 0.802 -12.538 1.00 97.12 192 ALA A CA 1
ATOM 1420 C C . ALA A 1 192 ? 14.874 -0.518 -11.961 1.00 97.12 192 ALA A C 1
ATOM 1422 O O . ALA A 1 192 ? 14.426 -1.587 -12.359 1.00 97.12 192 ALA A O 1
ATOM 1423 N N . ALA A 1 193 ? 15.775 -0.446 -10.974 1.00 97.56 193 ALA A N 1
ATOM 1424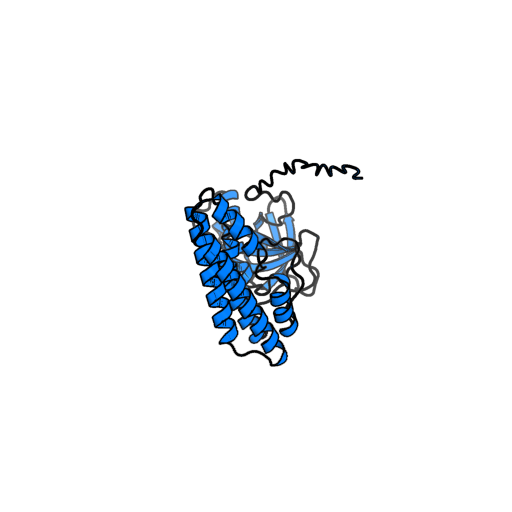 C CA . ALA A 1 193 ? 16.308 -1.636 -10.314 1.00 97.56 193 ALA A CA 1
ATOM 1425 C C . ALA A 1 193 ? 15.230 -2.432 -9.555 1.00 97.56 193 ALA A C 1
ATOM 1427 O O . ALA A 1 193 ? 15.260 -3.661 -9.558 1.00 97.56 193 ALA A O 1
ATOM 1428 N N . ALA A 1 194 ? 14.276 -1.752 -8.911 1.00 96.62 194 ALA A N 1
ATOM 1429 C CA . ALA A 1 194 ? 13.177 -2.412 -8.212 1.00 96.62 194 ALA A CA 1
ATOM 1430 C C . ALA A 1 194 ? 12.196 -3.095 -9.180 1.00 96.62 194 ALA A C 1
ATOM 1432 O O . ALA A 1 194 ? 11.745 -4.200 -8.894 1.00 96.62 194 ALA A O 1
ATOM 1433 N N . LEU A 1 195 ? 11.912 -2.471 -10.328 1.00 96.62 195 LEU A N 1
ATOM 1434 C CA . LEU A 1 195 ? 11.079 -3.042 -11.391 1.00 96.62 195 LEU A CA 1
ATOM 1435 C C . LEU A 1 195 ? 11.736 -4.278 -12.028 1.00 96.62 195 LEU A C 1
ATOM 1437 O O . LEU A 1 195 ? 11.068 -5.294 -12.199 1.00 96.62 195 LEU A O 1
ATOM 1441 N N . ASP A 1 196 ? 13.041 -4.218 -12.326 1.00 97.94 196 ASP A N 1
ATOM 1442 C CA . ASP A 1 196 ? 13.804 -5.370 -12.834 1.00 97.94 196 ASP A CA 1
ATOM 1443 C C . ASP A 1 196 ? 13.784 -6.526 -11.808 1.00 97.94 196 ASP A C 1
ATOM 1445 O O . ASP A 1 196 ? 13.470 -7.665 -12.152 1.00 97.94 196 ASP A O 1
ATOM 1449 N N . HIS A 1 197 ? 14.018 -6.230 -10.522 1.00 97.25 197 HIS A N 1
ATOM 1450 C CA . HIS A 1 197 ? 13.960 -7.233 -9.452 1.00 97.25 197 HIS A CA 1
ATOM 1451 C C . HIS A 1 197 ? 12.566 -7.861 -9.291 1.00 97.25 197 HIS A C 1
ATOM 1453 O O . HIS A 1 197 ? 12.453 -9.070 -9.070 1.00 97.25 197 HIS A O 1
ATOM 1459 N N . GLU A 1 198 ? 11.499 -7.062 -9.369 1.00 97.25 198 GLU A N 1
ATOM 1460 C CA . GLU A 1 198 ? 10.122 -7.562 -9.322 1.00 97.25 198 GLU A CA 1
ATOM 1461 C C . GLU A 1 198 ? 9.836 -8.489 -10.509 1.00 97.25 198 GLU A C 1
ATOM 1463 O O . GLU A 1 198 ? 9.349 -9.599 -10.300 1.00 97.25 198 GLU A O 1
ATOM 1468 N N . ALA A 1 199 ? 10.213 -8.093 -11.729 1.00 97.88 199 ALA A N 1
ATOM 1469 C CA . ALA A 1 199 ? 10.043 -8.911 -12.929 1.00 97.88 199 ALA A CA 1
ATOM 1470 C C . ALA A 1 199 ? 10.759 -10.267 -12.821 1.00 97.88 199 ALA A C 1
ATOM 1472 O O . ALA A 1 199 ? 10.151 -11.309 -13.072 1.00 97.88 199 ALA A O 1
ATOM 1473 N N . ASP A 1 200 ? 12.025 -10.270 -12.399 1.00 98.06 200 ASP A N 1
ATOM 1474 C CA . ASP A 1 200 ? 12.812 -11.499 -12.243 1.00 98.06 200 ASP A CA 1
ATOM 1475 C C . ASP A 1 200 ? 12.228 -12.414 -11.156 1.00 98.06 200 ASP A C 1
ATOM 1477 O O . ASP A 1 200 ? 12.144 -13.633 -11.324 1.00 98.06 200 ASP A O 1
ATOM 1481 N N . SER A 1 201 ? 11.763 -11.827 -10.051 1.00 97.81 201 SER A N 1
ATOM 1482 C CA . SER A 1 201 ? 11.143 -12.576 -8.954 1.00 97.81 201 SER A CA 1
ATOM 1483 C C . SER A 1 201 ? 9.792 -13.178 -9.351 1.00 97.81 201 SER A C 1
ATOM 1485 O O . SER A 1 201 ? 9.482 -14.307 -8.964 1.00 97.81 201 SER A O 1
ATOM 1487 N N . LEU A 1 202 ? 8.996 -12.453 -10.144 1.00 97.62 202 LEU A N 1
ATOM 1488 C CA . LEU A 1 202 ? 7.733 -12.941 -10.698 1.00 97.62 202 LEU A CA 1
ATOM 1489 C C . LEU A 1 202 ? 7.959 -14.138 -11.627 1.00 97.62 202 LEU A C 1
ATOM 1491 O O . LEU A 1 202 ? 7.209 -15.109 -11.557 1.00 97.62 202 LEU A O 1
ATOM 1495 N N . GLU A 1 203 ? 8.994 -14.109 -12.466 1.00 96.81 203 GLU A N 1
ATOM 1496 C CA . GLU A 1 203 ? 9.307 -15.221 -13.371 1.00 96.81 203 GLU A CA 1
ATOM 1497 C C . GLU A 1 203 ? 9.900 -16.442 -12.666 1.00 96.81 203 GLU A C 1
ATOM 1499 O O . GLU A 1 203 ? 9.645 -17.574 -13.080 1.00 96.81 203 GLU A O 1
ATOM 1504 N N . ALA A 1 204 ? 10.668 -16.232 -11.596 1.00 97.25 204 ALA A N 1
ATOM 1505 C CA . ALA A 1 204 ? 11.232 -17.317 -10.798 1.00 97.25 204 ALA A CA 1
ATOM 1506 C C . ALA A 1 204 ? 10.184 -18.025 -9.916 1.00 97.25 204 ALA A C 1
ATOM 1508 O O . ALA A 1 204 ? 10.374 -19.180 -9.524 1.00 97.25 204 ALA A O 1
ATOM 1509 N N . ALA A 1 205 ? 9.085 -17.344 -9.578 1.00 96.75 205 ALA A N 1
ATOM 1510 C CA . ALA A 1 205 ? 8.032 -17.877 -8.723 1.00 96.75 205 ALA A CA 1
ATOM 1511 C C . ALA A 1 205 ? 7.111 -18.879 -9.447 1.00 96.75 205 ALA A C 1
ATOM 1513 O O . ALA A 1 205 ? 6.934 -18.874 -10.665 1.00 96.75 205 ALA A O 1
ATOM 1514 N N . THR A 1 206 ? 6.480 -19.763 -8.668 1.00 96.69 206 THR A N 1
ATOM 1515 C CA . THR A 1 206 ? 5.497 -20.726 -9.185 1.00 96.69 206 THR A CA 1
ATOM 1516 C C . THR A 1 206 ? 4.083 -20.179 -9.039 1.00 96.69 206 THR A C 1
ATOM 1518 O O . THR A 1 206 ? 3.641 -19.901 -7.928 1.00 96.69 206 THR A O 1
ATOM 1521 N N . TRP A 1 207 ? 3.348 -20.114 -10.152 1.00 98.00 207 TRP A N 1
ATOM 1522 C CA . TRP A 1 207 ? 1.987 -19.572 -10.196 1.00 98.00 207 TRP A CA 1
ATOM 1523 C C . TRP A 1 207 ? 0.935 -20.617 -10.586 1.00 98.00 207 TRP A C 1
ATOM 1525 O O . TRP A 1 207 ? 1.250 -21.563 -11.335 1.00 98.00 207 TRP A O 1
ATOM 1535 N N . PRO A 1 208 ? -0.332 -20.429 -10.159 1.00 97.81 208 PRO A N 1
ATOM 1536 C CA . PRO A 1 208 ? -1.466 -21.176 -10.692 1.00 97.81 208 PRO A CA 1
ATOM 1537 C C . PRO A 1 208 ? -1.491 -21.136 -12.223 1.00 97.81 208 PRO A C 1
ATOM 1539 O O . PRO A 1 208 ? -1.154 -20.121 -12.833 1.00 97.81 208 PRO A O 1
ATOM 1542 N N . VAL A 1 209 ? -1.916 -22.231 -12.861 1.00 96.31 209 VAL A N 1
ATOM 1543 C CA . VAL A 1 209 ? -1.873 -22.382 -14.331 1.00 96.31 209 VAL A CA 1
ATOM 1544 C C . VAL A 1 209 ? -2.570 -21.224 -15.055 1.00 96.31 209 VAL A C 1
ATOM 1546 O O . VAL A 1 209 ? -2.043 -20.734 -16.051 1.00 96.31 209 VAL A O 1
ATOM 1549 N N . GLY A 1 210 ? -3.704 -20.746 -14.529 1.00 94.19 210 GLY A N 1
ATOM 1550 C CA . GLY A 1 210 ? -4.441 -19.612 -15.096 1.00 94.19 210 GLY A CA 1
ATOM 1551 C C . GLY A 1 210 ? -3.732 -18.257 -14.965 1.00 94.19 210 GLY A C 1
ATOM 1552 O O . GLY A 1 210 ? -3.938 -17.387 -15.806 1.00 94.19 210 GLY A O 1
ATOM 1553 N N . ALA A 1 211 ? -2.864 -18.087 -13.963 1.00 97.81 211 ALA A N 1
ATOM 1554 C CA . ALA A 1 211 ? -2.148 -16.837 -13.702 1.00 97.81 211 ALA A CA 1
ATOM 1555 C C . ALA A 1 211 ? -0.808 -16.740 -14.448 1.00 97.81 211 ALA A C 1
ATOM 1557 O O . ALA A 1 211 ? -0.399 -15.642 -14.816 1.00 97.81 211 ALA A O 1
ATOM 1558 N N . ARG A 1 212 ? -0.145 -17.868 -14.746 1.00 97.88 212 ARG A N 1
ATOM 1559 C CA . ARG A 1 212 ? 1.176 -17.910 -15.416 1.00 97.88 212 ARG A CA 1
ATOM 1560 C C . ARG A 1 212 ? 1.316 -16.993 -16.642 1.00 97.88 212 ARG A C 1
ATOM 1562 O O . ARG A 1 212 ? 2.253 -16.198 -16.653 1.00 97.88 212 ARG A O 1
ATOM 1569 N N . PRO A 1 213 ? 0.434 -17.047 -17.665 1.00 98.25 213 PRO A N 1
ATOM 1570 C CA . PRO A 1 213 ? 0.586 -16.178 -18.833 1.00 98.25 213 PRO A CA 1
ATOM 1571 C C . PRO A 1 213 ? 0.400 -14.693 -18.494 1.00 98.25 213 PRO A C 1
ATOM 1573 O O . PRO A 1 213 ? 1.004 -13.843 -19.143 1.00 98.25 213 PRO A O 1
ATOM 1576 N N . LYS A 1 214 ? -0.410 -14.370 -17.477 1.00 98.44 214 LYS A N 1
ATOM 1577 C CA . LYS A 1 214 ? -0.628 -12.990 -17.022 1.00 98.44 214 LYS A CA 1
ATOM 1578 C C . LYS A 1 214 ? 0.584 -12.460 -16.271 1.00 98.44 214 LYS A C 1
ATOM 1580 O O . LYS A 1 214 ? 1.014 -11.344 -16.538 1.00 98.44 214 LYS A O 1
ATOM 1585 N N . VAL A 1 215 ? 1.174 -13.286 -15.407 1.00 98.25 215 VAL A N 1
ATOM 1586 C CA . VAL A 1 215 ? 2.400 -12.938 -14.682 1.00 98.25 215 VAL A CA 1
ATOM 1587 C C . VAL A 1 215 ? 3.557 -12.706 -15.649 1.00 98.25 215 VAL A C 1
ATOM 1589 O O . VAL A 1 215 ? 4.237 -11.695 -15.535 1.00 98.25 215 VAL A O 1
ATOM 1592 N N . ALA A 1 216 ? 3.740 -13.577 -16.647 1.00 98.44 216 ALA A N 1
ATOM 1593 C CA . ALA A 1 216 ? 4.779 -13.392 -17.661 1.00 98.44 216 ALA A CA 1
ATOM 1594 C C . ALA A 1 216 ? 4.590 -12.087 -18.459 1.00 98.44 216 ALA A C 1
ATOM 1596 O O . ALA A 1 216 ? 5.552 -11.364 -18.714 1.00 98.44 216 ALA A O 1
ATOM 1597 N N . ALA A 1 217 ? 3.347 -11.752 -18.820 1.00 98.44 217 ALA A N 1
ATOM 1598 C CA . ALA A 1 217 ? 3.045 -10.493 -19.498 1.00 98.44 217 ALA A CA 1
ATOM 1599 C C . ALA A 1 217 ? 3.344 -9.271 -18.610 1.00 98.44 217 ALA A C 1
ATOM 1601 O O . ALA A 1 217 ? 3.937 -8.305 -19.085 1.00 98.44 217 ALA A O 1
ATOM 1602 N N . TYR A 1 218 ? 2.989 -9.327 -17.322 1.00 97.94 218 TYR A N 1
ATOM 1603 C CA . TYR A 1 218 ? 3.287 -8.261 -16.365 1.00 97.94 218 TYR A CA 1
ATOM 1604 C C . TYR A 1 218 ? 4.791 -8.107 -16.102 1.00 97.94 218 TYR A C 1
ATOM 1606 O O . TYR A 1 218 ? 5.294 -6.989 -16.131 1.00 97.94 218 TYR A O 1
ATOM 1614 N N . ALA A 1 219 ? 5.540 -9.204 -15.966 1.00 98.19 219 ALA A N 1
ATOM 1615 C CA . ALA A 1 219 ? 6.999 -9.160 -15.860 1.00 98.19 219 ALA A CA 1
ATOM 1616 C C . ALA A 1 219 ? 7.649 -8.500 -17.092 1.00 98.19 219 ALA A C 1
ATOM 1618 O O . ALA A 1 219 ? 8.557 -7.680 -16.956 1.00 98.19 219 ALA A O 1
ATOM 1619 N N . GLY A 1 220 ? 7.154 -8.790 -18.301 1.00 98.19 220 GLY A N 1
ATOM 1620 C CA . GLY A 1 220 ? 7.593 -8.108 -19.523 1.00 98.19 220 GLY A CA 1
ATOM 1621 C C . GLY A 1 220 ? 7.320 -6.599 -19.503 1.00 98.19 220 GLY A C 1
ATOM 1622 O O . GLY A 1 220 ? 8.176 -5.805 -19.895 1.00 98.19 220 GLY A O 1
ATOM 1623 N N . GLU A 1 221 ? 6.156 -6.195 -18.997 1.00 97.56 221 GLU A N 1
ATOM 1624 C CA . GLU A 1 221 ? 5.784 -4.787 -18.853 1.00 97.56 221 GLU A CA 1
ATOM 1625 C C . GLU A 1 221 ? 6.645 -4.050 -17.810 1.00 97.56 221 GLU A C 1
ATOM 1627 O O . GLU A 1 221 ? 7.073 -2.916 -18.041 1.00 97.56 221 GLU A O 1
ATOM 1632 N N . LEU A 1 222 ? 6.968 -4.703 -16.692 1.00 97.31 222 LEU A N 1
ATOM 1633 C CA . LEU A 1 222 ? 7.879 -4.168 -15.679 1.00 97.31 222 LEU A CA 1
ATOM 1634 C C . LEU A 1 222 ? 9.275 -3.912 -16.256 1.00 97.31 222 LEU A C 1
ATOM 1636 O O . LEU A 1 222 ? 9.831 -2.832 -16.053 1.00 97.31 222 LEU A O 1
ATOM 1640 N N . ARG A 1 223 ? 9.812 -4.846 -17.052 1.00 98.44 223 ARG A N 1
ATOM 1641 C CA . ARG A 1 223 ? 11.105 -4.658 -17.736 1.00 98.44 223 ARG A CA 1
ATOM 1642 C C . ARG A 1 223 ? 11.073 -3.512 -18.735 1.00 98.44 223 ARG A C 1
ATOM 1644 O O . ARG A 1 223 ? 12.016 -2.724 -18.800 1.00 98.44 223 ARG A O 1
ATOM 1651 N N . LYS A 1 224 ? 9.973 -3.372 -19.478 1.00 97.81 224 LYS A N 1
ATOM 1652 C CA . LYS A 1 224 ? 9.767 -2.225 -20.368 1.00 97.81 224 LYS A CA 1
ATOM 1653 C C . LYS A 1 224 ? 9.805 -0.908 -19.585 1.00 97.81 224 LYS A C 1
ATOM 1655 O O . LYS A 1 224 ? 10.496 0.021 -20.000 1.00 97.81 224 LYS A O 1
ATOM 1660 N N . SER A 1 225 ? 9.108 -0.832 -18.447 1.00 96.56 225 SER A N 1
ATOM 1661 C CA . SER A 1 225 ? 9.152 0.340 -17.561 1.00 96.56 225 SER A CA 1
ATOM 1662 C C . SER A 1 225 ? 10.580 0.614 -17.068 1.00 96.56 225 SER A C 1
ATOM 1664 O O . SER A 1 225 ? 11.079 1.734 -17.202 1.00 96.56 225 SER A O 1
ATOM 1666 N N . ALA A 1 226 ? 11.292 -0.414 -16.596 1.00 97.81 226 ALA A N 1
ATOM 1667 C CA . ALA A 1 226 ? 12.672 -0.291 -16.131 1.00 97.81 226 ALA A CA 1
ATOM 1668 C C . ALA A 1 226 ? 13.617 0.263 -17.214 1.00 97.81 226 ALA A C 1
ATOM 1670 O O . ALA A 1 226 ? 14.446 1.134 -16.938 1.00 97.81 226 ALA A O 1
ATOM 1671 N N . GLU A 1 227 ? 13.478 -0.180 -18.467 1.00 98.38 227 GLU A N 1
ATOM 1672 C CA . GLU A 1 227 ? 14.247 0.348 -19.599 1.00 98.38 227 GLU A CA 1
ATOM 1673 C C . GLU A 1 227 ? 13.977 1.830 -19.874 1.00 98.38 227 GLU A C 1
ATOM 1675 O O . GLU A 1 227 ? 14.909 2.578 -20.186 1.00 98.38 227 GLU A O 1
ATOM 1680 N N . LEU A 1 228 ? 12.722 2.269 -19.765 1.00 97.44 228 LEU A N 1
ATOM 1681 C CA . LEU A 1 228 ? 12.346 3.671 -19.952 1.00 97.44 228 LEU A CA 1
ATOM 1682 C C . LEU A 1 228 ? 12.936 4.550 -18.846 1.00 97.44 228 LEU A C 1
ATOM 1684 O O . LEU A 1 228 ? 13.577 5.561 -19.143 1.00 97.44 228 LEU A O 1
ATOM 1688 N N . TRP A 1 229 ? 12.851 4.111 -17.589 1.00 97.12 229 TRP A N 1
ATOM 1689 C CA . TRP A 1 229 ? 13.499 4.800 -16.472 1.00 97.12 229 TRP A CA 1
ATOM 1690 C C . TRP A 1 229 ? 15.024 4.855 -16.626 1.00 97.12 229 TRP A C 1
ATOM 1692 O O . TRP A 1 229 ? 15.627 5.905 -16.400 1.00 97.12 229 TRP A O 1
ATOM 1702 N N . ARG A 1 230 ? 15.670 3.782 -17.108 1.00 98.31 230 ARG A N 1
ATOM 1703 C CA . ARG A 1 230 ? 17.111 3.794 -17.430 1.00 98.31 230 ARG A CA 1
ATOM 1704 C C . ARG A 1 230 ? 17.462 4.805 -18.532 1.00 98.31 230 ARG A C 1
ATOM 1706 O O . ARG A 1 230 ? 18.499 5.462 -18.433 1.00 98.31 230 ARG A O 1
ATOM 1713 N N . LYS A 1 231 ? 16.608 4.990 -19.548 1.00 97.69 231 LYS A N 1
ATOM 1714 C CA . LYS A 1 231 ? 16.792 6.040 -20.574 1.00 97.69 231 LYS A CA 1
ATOM 1715 C C . LYS A 1 231 ? 16.688 7.445 -19.979 1.00 97.69 231 LYS A C 1
ATOM 1717 O O . LYS A 1 231 ? 17.491 8.299 -20.348 1.00 97.69 231 LYS A O 1
ATOM 1722 N N . ALA A 1 232 ? 15.760 7.676 -19.048 1.00 95.50 232 ALA A N 1
ATOM 1723 C CA . ALA A 1 232 ? 15.667 8.948 -18.331 1.00 95.50 232 ALA A CA 1
ATOM 1724 C C . ALA A 1 232 ? 16.937 9.216 -17.509 1.00 95.50 232 ALA A C 1
ATOM 1726 O O . ALA A 1 232 ? 17.543 10.280 -17.625 1.00 95.50 232 ALA A O 1
ATOM 1727 N N . VAL A 1 233 ? 17.423 8.217 -16.764 1.00 97.00 233 VAL A N 1
ATOM 1728 C CA . VAL A 1 233 ? 18.680 8.304 -15.997 1.00 97.00 233 VAL A CA 1
ATOM 1729 C C . VAL A 1 233 ? 19.872 8.700 -16.879 1.00 97.00 233 VAL A C 1
ATOM 1731 O O . VAL A 1 233 ? 20.705 9.497 -16.448 1.00 97.00 233 VAL A O 1
ATOM 1734 N N . ALA A 1 234 ? 19.940 8.177 -18.105 1.00 97.06 234 ALA A N 1
ATOM 1735 C CA . ALA A 1 234 ? 21.026 8.420 -19.056 1.00 97.06 234 ALA A CA 1
ATOM 1736 C C . ALA A 1 234 ? 20.928 9.750 -19.830 1.00 97.06 234 ALA A C 1
ATOM 1738 O O . ALA A 1 234 ? 21.862 10.089 -20.558 1.00 97.06 234 ALA A O 1
ATOM 1739 N N . ALA A 1 235 ? 19.828 10.500 -19.704 1.00 95.00 235 ALA A N 1
ATOM 1740 C CA . ALA A 1 235 ? 19.680 11.806 -20.345 1.00 95.00 235 ALA A CA 1
ATOM 1741 C C . ALA A 1 235 ? 20.814 12.757 -19.931 1.00 95.00 235 ALA A C 1
ATOM 1743 O O . ALA A 1 235 ? 21.326 12.644 -18.823 1.00 95.00 235 ALA A O 1
ATOM 1744 N N . HIS A 1 236 ? 21.201 13.714 -20.779 1.00 90.38 236 HIS A N 1
ATOM 1745 C CA . HIS A 1 236 ? 22.336 14.608 -20.498 1.00 90.38 236 HIS A CA 1
ATOM 1746 C C . HIS A 1 236 ? 21.962 15.792 -19.601 1.00 90.38 236 HIS A C 1
ATOM 1748 O O . HIS A 1 236 ? 22.672 16.096 -18.639 1.00 90.38 236 HIS A O 1
ATOM 1754 N N . ASP A 1 237 ? 20.807 16.391 -19.858 1.00 92.94 237 ASP A N 1
ATOM 1755 C CA . ASP A 1 237 ? 20.297 17.587 -19.194 1.00 92.94 237 ASP A CA 1
ATOM 1756 C C . ASP A 1 237 ? 18.893 17.358 -18.616 1.00 92.94 237 ASP A C 1
ATOM 1758 O O . ASP A 1 237 ? 18.352 16.248 -18.649 1.00 92.94 237 ASP A O 1
ATOM 1762 N N . SER A 1 238 ? 18.348 18.411 -18.007 1.00 92.56 238 SER A N 1
ATOM 1763 C CA . SER A 1 238 ? 17.057 18.366 -17.328 1.00 92.56 238 SER A CA 1
ATOM 1764 C C . SER A 1 238 ? 15.900 18.181 -18.304 1.00 92.56 238 SER A C 1
ATOM 1766 O O . SER A 1 238 ? 15.027 17.356 -18.049 1.00 92.56 238 SER A O 1
ATOM 1768 N N . ASP A 1 239 ? 15.912 18.899 -19.426 1.00 93.62 239 ASP A N 1
ATOM 1769 C CA . ASP A 1 239 ? 14.839 18.851 -20.423 1.00 93.62 239 ASP A CA 1
ATOM 1770 C C . ASP A 1 239 ? 14.745 17.452 -21.037 1.00 93.62 239 ASP A C 1
ATOM 1772 O O . ASP A 1 239 ? 13.672 16.855 -21.113 1.00 93.62 239 ASP A O 1
ATOM 1776 N N . SER A 1 240 ? 15.896 16.876 -21.381 1.00 94.88 240 SER A N 1
ATOM 1777 C CA . SER A 1 240 ? 15.995 15.512 -21.886 1.00 94.88 240 SER A CA 1
ATOM 1778 C C . SER A 1 240 ? 15.569 14.482 -20.840 1.00 94.88 240 SER A C 1
ATOM 1780 O O . SER A 1 240 ? 14.960 13.480 -21.200 1.00 94.88 240 SER A O 1
ATOM 1782 N N . TYR A 1 241 ? 15.883 14.688 -19.556 1.00 94.81 241 TYR A N 1
ATOM 1783 C CA . TYR A 1 241 ? 15.430 13.789 -18.492 1.00 94.81 241 TYR A CA 1
ATOM 1784 C C . TYR A 1 241 ? 13.904 13.780 -18.404 1.00 94.81 241 TYR A C 1
ATOM 1786 O O . TYR A 1 241 ? 13.313 12.703 -18.442 1.00 94.81 241 TYR A O 1
ATOM 1794 N N . PHE A 1 242 ? 13.276 14.959 -18.350 1.00 91.38 242 PHE A N 1
ATOM 1795 C CA . PHE A 1 242 ? 11.826 15.059 -18.196 1.00 91.38 242 PHE A CA 1
ATOM 1796 C C . PHE A 1 242 ? 11.076 14.526 -19.421 1.00 91.38 242 PHE A C 1
ATOM 1798 O O . PHE A 1 242 ? 10.161 13.721 -19.268 1.00 91.38 242 PHE A O 1
ATOM 1805 N N . ALA A 1 243 ? 11.549 14.831 -20.634 1.00 92.19 243 ALA A N 1
ATOM 1806 C CA . ALA A 1 243 ? 10.981 14.267 -21.859 1.00 92.19 243 ALA A CA 1
ATOM 1807 C C . ALA A 1 243 ? 11.042 12.727 -21.893 1.00 92.19 243 ALA A C 1
ATOM 1809 O O . ALA A 1 243 ? 10.143 12.075 -22.410 1.00 92.19 243 ALA A O 1
ATOM 1810 N N . ARG A 1 244 ? 12.099 12.119 -21.336 1.00 93.88 244 ARG A N 1
ATOM 1811 C CA . ARG A 1 244 ? 12.223 10.653 -21.242 1.00 93.88 244 ARG A CA 1
ATOM 1812 C C . ARG A 1 244 ? 11.427 10.064 -20.084 1.00 93.88 244 ARG A C 1
ATOM 1814 O O . ARG A 1 244 ? 10.972 8.930 -20.198 1.00 93.88 244 ARG A O 1
ATOM 1821 N N . SER A 1 245 ? 11.280 10.793 -18.977 1.00 90.19 245 SER A N 1
ATOM 1822 C CA . SER A 1 245 ? 10.419 10.353 -17.881 1.00 90.19 245 SER A CA 1
ATOM 1823 C C . SER A 1 245 ? 8.951 10.354 -18.290 1.00 90.19 245 SER A C 1
ATOM 1825 O O . SER A 1 245 ? 8.238 9.460 -17.864 1.00 90.19 245 SER A O 1
ATOM 1827 N N . ASP A 1 246 ? 8.518 11.266 -19.167 1.00 89.50 246 ASP A N 1
ATOM 1828 C CA . ASP A 1 246 ? 7.151 11.278 -19.712 1.00 89.50 246 ASP A CA 1
ATOM 1829 C C . ASP A 1 246 ? 6.798 9.963 -20.417 1.00 89.50 246 ASP A C 1
ATOM 1831 O O . ASP A 1 246 ? 5.723 9.412 -20.182 1.00 89.50 246 ASP A O 1
ATOM 1835 N N . ASP A 1 247 ? 7.732 9.391 -21.185 1.00 88.62 247 ASP A N 1
ATOM 1836 C CA . ASP A 1 247 ? 7.559 8.053 -21.761 1.00 88.62 247 ASP A CA 1
ATOM 1837 C C . ASP A 1 247 ? 7.452 6.971 -20.667 1.00 88.62 247 ASP A C 1
ATOM 1839 O O . ASP A 1 247 ? 6.692 6.013 -20.807 1.00 88.62 247 ASP A O 1
ATOM 1843 N N . ALA A 1 248 ? 8.221 7.098 -19.580 1.00 91.19 248 ALA A N 1
ATOM 1844 C CA . ALA A 1 248 ? 8.261 6.129 -18.483 1.00 91.19 248 ALA A CA 1
ATOM 1845 C C . ALA A 1 248 ? 7.020 6.191 -17.577 1.00 91.19 248 ALA A C 1
ATOM 1847 O O . ALA A 1 248 ? 6.607 5.162 -17.048 1.00 91.19 248 ALA A O 1
ATOM 1848 N N . TRP A 1 249 ? 6.400 7.364 -17.427 1.00 87.38 249 TRP A N 1
ATOM 1849 C CA . TRP A 1 249 ? 5.246 7.594 -16.552 1.00 87.38 249 TRP A CA 1
ATOM 1850 C C . TRP A 1 249 ? 4.007 6.782 -16.932 1.00 87.38 249 TRP A C 1
ATOM 1852 O O . TRP A 1 249 ? 3.201 6.453 -16.065 1.00 87.38 249 TRP A O 1
ATOM 1862 N N . GLY A 1 250 ? 3.867 6.414 -18.207 1.00 84.62 250 GLY A N 1
ATOM 1863 C CA . GLY A 1 250 ? 2.804 5.520 -18.670 1.00 84.62 250 GLY A CA 1
ATOM 1864 C C . GLY A 1 250 ? 3.017 4.042 -18.321 1.00 84.62 250 GLY A C 1
ATOM 1865 O O . GLY A 1 250 ? 2.188 3.218 -18.704 1.00 84.62 250 GLY A O 1
ATOM 1866 N N . HIS A 1 251 ? 4.121 3.691 -17.650 1.00 91.44 251 HIS A N 1
ATOM 1867 C CA . HIS A 1 251 ? 4.561 2.314 -17.452 1.00 91.44 251 HIS A CA 1
ATOM 1868 C C . HIS A 1 251 ? 4.973 2.016 -15.991 1.00 91.44 251 HIS A C 1
ATOM 1870 O O . HIS A 1 251 ? 5.710 2.796 -15.385 1.00 91.44 251 HIS A O 1
ATOM 1876 N N . PRO A 1 252 ? 4.643 0.833 -15.440 1.00 90.12 252 PRO A N 1
ATOM 1877 C CA . PRO A 1 252 ? 3.879 -0.245 -16.073 1.00 90.12 252 PRO A CA 1
ATOM 1878 C C . PRO A 1 252 ? 2.394 0.117 -16.257 1.00 90.12 252 PRO A C 1
ATOM 1880 O O . PRO A 1 252 ? 1.789 0.741 -15.390 1.00 90.12 252 PRO A O 1
ATOM 1883 N N . ASP A 1 253 ? 1.797 -0.288 -17.381 1.00 89.50 253 ASP A N 1
ATOM 1884 C CA . ASP A 1 253 ? 0.360 -0.127 -17.620 1.00 89.50 253 ASP A CA 1
ATOM 1885 C C . ASP A 1 253 ? -0.428 -1.016 -16.647 1.00 89.50 253 ASP A C 1
ATOM 1887 O O . ASP A 1 253 ? -0.277 -2.246 -16.617 1.00 89.50 253 ASP A O 1
ATOM 1891 N N . TYR A 1 254 ? -1.333 -0.387 -15.894 1.00 88.06 254 TYR A N 1
ATOM 1892 C CA . TYR A 1 254 ? -2.221 -1.048 -14.941 1.00 88.06 254 TYR A CA 1
ATOM 1893 C C . TYR A 1 254 ? -2.968 -2.242 -15.498 1.00 88.06 254 TYR A C 1
ATOM 1895 O O . TYR A 1 254 ? -3.332 -3.136 -14.741 1.00 88.06 254 TYR A O 1
ATOM 1903 N N . LYS A 1 255 ? -3.228 -2.280 -16.803 1.00 93.31 255 LYS A N 1
ATOM 1904 C CA . LYS A 1 255 ? -3.859 -3.422 -17.452 1.00 93.31 255 LYS A CA 1
ATOM 1905 C C . LYS A 1 255 ? -3.175 -4.738 -17.087 1.00 93.31 255 LYS A C 1
ATOM 1907 O O . LYS A 1 255 ? -3.873 -5.686 -16.737 1.00 93.31 255 LYS A O 1
ATOM 1912 N N . TYR A 1 256 ? -1.848 -4.805 -17.142 1.00 95.38 256 TYR A N 1
ATOM 1913 C CA . TYR A 1 256 ? -1.127 -6.051 -16.880 1.00 95.38 256 TYR A CA 1
ATOM 1914 C C . TYR A 1 256 ? -1.220 -6.455 -15.409 1.00 95.38 256 TYR A C 1
ATOM 1916 O O . TYR A 1 256 ? -1.525 -7.607 -15.105 1.00 95.38 256 TYR A O 1
ATOM 1924 N N . GLN A 1 257 ? -1.061 -5.485 -14.510 1.00 93.25 257 GLN A N 1
ATOM 1925 C CA . GLN A 1 257 ? -1.209 -5.682 -13.071 1.00 93.25 257 GLN A CA 1
ATOM 1926 C C . GLN A 1 257 ? -2.627 -6.173 -12.721 1.00 93.25 257 GLN A C 1
ATOM 1928 O O . GLN A 1 257 ? -2.795 -7.186 -12.042 1.00 93.25 257 GLN A O 1
ATOM 1933 N N . ARG A 1 258 ? -3.668 -5.543 -13.288 1.00 95.06 258 ARG A N 1
ATOM 1934 C CA . ARG A 1 258 ? -5.073 -5.965 -13.144 1.00 95.06 258 ARG A CA 1
ATOM 1935 C C . ARG A 1 258 ? -5.316 -7.387 -13.625 1.00 95.06 258 ARG A C 1
ATOM 1937 O O . ARG A 1 258 ? -6.101 -8.107 -13.015 1.00 95.06 258 ARG A O 1
ATOM 1944 N N . GLU A 1 259 ? -4.706 -7.794 -14.735 1.00 96.50 259 GLU A N 1
ATOM 1945 C CA . GLU A 1 259 ? -4.880 -9.144 -15.271 1.00 96.50 259 GLU A CA 1
ATOM 1946 C C . GLU A 1 259 ? -4.286 -10.212 -14.342 1.00 96.50 259 GLU A C 1
ATOM 1948 O O . GLU A 1 259 ? -4.907 -11.262 -14.164 1.00 96.50 259 GLU A O 1
ATOM 1953 N N . VAL A 1 260 ? -3.136 -9.944 -13.711 1.00 97.25 260 VAL A N 1
ATOM 1954 C CA . VAL A 1 260 ? -2.565 -10.842 -12.693 1.00 97.25 260 VAL A CA 1
ATOM 1955 C C . VAL A 1 260 ? -3.450 -10.883 -11.452 1.00 97.25 260 VAL A C 1
ATOM 1957 O O . VAL A 1 260 ? -3.824 -11.966 -11.006 1.00 97.25 260 VAL A O 1
ATOM 1960 N N . ARG A 1 261 ? -3.848 -9.714 -10.940 1.00 97.19 261 ARG A N 1
ATOM 1961 C CA . ARG A 1 261 ? -4.696 -9.590 -9.745 1.00 97.19 261 ARG A CA 1
ATOM 1962 C C . ARG A 1 261 ? -6.016 -10.338 -9.915 1.00 97.19 261 ARG A C 1
ATOM 1964 O O . ARG A 1 261 ? -6.362 -11.154 -9.066 1.00 97.19 261 ARG A O 1
ATOM 1971 N N . ASN A 1 262 ? -6.678 -10.183 -11.061 1.00 96.94 262 ASN A N 1
ATOM 1972 C CA . ASN A 1 262 ? -7.873 -10.956 -11.409 1.00 96.94 262 ASN A CA 1
ATOM 1973 C C . ASN A 1 262 ? -7.622 -12.468 -11.432 1.00 96.94 262 ASN A C 1
ATOM 1975 O O . ASN A 1 262 ? -8.414 -13.233 -10.886 1.00 96.94 262 ASN A O 1
ATOM 1979 N N . ALA A 1 263 ? -6.519 -12.913 -12.042 1.00 97.62 263 ALA A N 1
ATOM 1980 C CA . ALA A 1 263 ? -6.188 -14.335 -12.117 1.00 97.62 263 ALA A CA 1
ATOM 1981 C C . ALA A 1 263 ? -5.878 -14.961 -10.743 1.00 97.62 263 ALA A C 1
ATOM 1983 O O . ALA A 1 263 ? -6.035 -16.172 -10.586 1.00 97.62 263 ALA A O 1
ATOM 1984 N N . LEU A 1 264 ? -5.461 -14.149 -9.767 1.00 97.50 264 LEU A N 1
ATOM 1985 C CA . LEU A 1 264 ? -5.207 -14.553 -8.382 1.00 97.50 264 LEU A CA 1
ATOM 1986 C C . LEU A 1 264 ? -6.408 -14.323 -7.449 1.00 97.50 264 LEU A C 1
ATOM 1988 O O . LEU A 1 264 ? -6.332 -14.669 -6.275 1.00 97.50 264 LEU A O 1
ATOM 1992 N N . GLY A 1 265 ? -7.513 -13.744 -7.930 1.00 96.25 265 GLY A N 1
ATOM 1993 C CA . GLY A 1 265 ? -8.672 -13.404 -7.094 1.00 96.25 265 GLY A CA 1
ATOM 1994 C C . GLY A 1 265 ? -8.428 -12.242 -6.121 1.00 96.25 265 GLY A C 1
ATOM 1995 O O . GLY A 1 265 ? -9.052 -12.190 -5.062 1.00 96.25 265 GLY A O 1
ATOM 1996 N N . LEU A 1 266 ? -7.504 -11.339 -6.456 1.00 95.94 266 LEU A N 1
ATOM 1997 C CA . LEU A 1 266 ? -7.264 -10.076 -5.757 1.00 95.94 266 LEU A CA 1
ATOM 1998 C C . LEU A 1 266 ? -8.158 -8.962 -6.306 1.00 95.94 266 LEU A C 1
ATOM 2000 O O . LEU A 1 26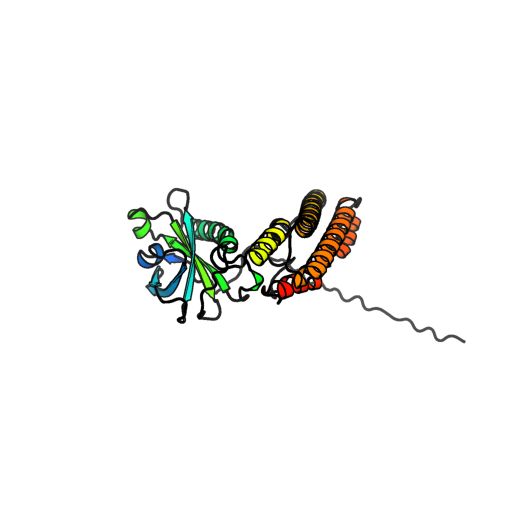6 ? -8.667 -9.042 -7.426 1.00 95.94 266 LEU A O 1
ATOM 2004 N N . THR A 1 267 ? -8.299 -7.883 -5.535 1.00 93.31 267 THR A N 1
ATOM 2005 C CA . THR A 1 267 ? -9.006 -6.679 -5.989 1.00 93.31 267 THR A CA 1
ATOM 2006 C C . THR A 1 267 ? -8.290 -6.079 -7.199 1.00 93.31 267 THR A C 1
ATOM 2008 O O . THR A 1 267 ? -7.094 -5.799 -7.124 1.00 93.31 267 THR A O 1
ATOM 2011 N N . SER A 1 268 ? -8.993 -5.889 -8.318 1.00 91.94 268 SER A N 1
ATOM 2012 C CA . SER A 1 268 ? -8.394 -5.421 -9.578 1.00 91.94 268 SER A CA 1
ATOM 2013 C C . SER A 1 268 ? -8.859 -4.040 -10.030 1.00 91.94 268 SER A C 1
ATOM 2015 O O . SER A 1 268 ? -8.451 -3.591 -11.097 1.00 91.94 268 SER A O 1
ATOM 2017 N N . ASP A 1 269 ? -9.738 -3.381 -9.283 1.00 87.19 269 ASP A N 1
ATOM 2018 C CA . ASP A 1 269 ? -10.119 -2.004 -9.583 1.00 87.19 269 ASP A CA 1
ATOM 2019 C C . ASP A 1 269 ? -9.017 -1.074 -9.079 1.00 87.19 269 ASP A C 1
ATOM 2021 O O . ASP A 1 269 ? -8.651 -1.121 -7.907 1.00 87.19 269 ASP A O 1
ATOM 2025 N N . VAL A 1 270 ? -8.447 -0.271 -9.982 1.00 80.31 270 VAL A N 1
ATOM 2026 C CA . VAL A 1 270 ? -7.396 0.690 -9.622 1.00 80.31 270 VAL A CA 1
ATOM 2027 C C . VAL A 1 270 ? -8.049 1.780 -8.769 1.00 80.31 270 VAL A C 1
ATOM 2029 O O . VAL A 1 270 ? -8.987 2.415 -9.264 1.00 80.31 270 VAL A O 1
ATOM 2032 N N . PRO A 1 271 ? -7.601 2.024 -7.525 1.00 71.19 271 PRO A N 1
ATOM 2033 C CA . PRO A 1 271 ? -8.231 3.042 -6.694 1.00 71.19 271 PRO A CA 1
ATOM 2034 C C . PRO A 1 271 ? -7.982 4.449 -7.261 1.00 71.19 271 PRO A C 1
ATOM 2036 O O . PRO A 1 271 ? -6.953 4.712 -7.889 1.00 71.19 271 PRO A O 1
ATOM 2039 N N . ALA A 1 272 ? -8.930 5.367 -7.063 1.00 58.22 272 ALA A N 1
ATOM 2040 C CA . ALA A 1 272 ? -8.986 6.628 -7.809 1.00 58.22 272 ALA A CA 1
ATOM 2041 C C . ALA A 1 272 ? -7.924 7.661 -7.385 1.00 58.22 272 ALA A C 1
ATOM 2043 O O . ALA A 1 272 ? -7.752 8.677 -8.060 1.00 58.22 272 ALA A O 1
ATOM 2044 N N . THR A 1 273 ? -7.227 7.431 -6.269 1.00 51.50 273 THR A N 1
ATOM 2045 C CA . THR A 1 273 ? -6.373 8.430 -5.604 1.00 51.50 273 THR A CA 1
ATOM 2046 C C . THR A 1 273 ? -4.864 8.158 -5.677 1.00 51.50 273 THR A C 1
ATOM 2048 O O . THR A 1 273 ? -4.084 8.869 -5.040 1.00 51.50 273 THR A O 1
ATOM 2051 N N . PHE A 1 274 ? -4.412 7.187 -6.477 1.00 51.25 274 PHE A N 1
ATOM 2052 C CA . PHE A 1 274 ? -3.002 6.779 -6.503 1.00 51.25 274 PHE A CA 1
ATOM 2053 C C . P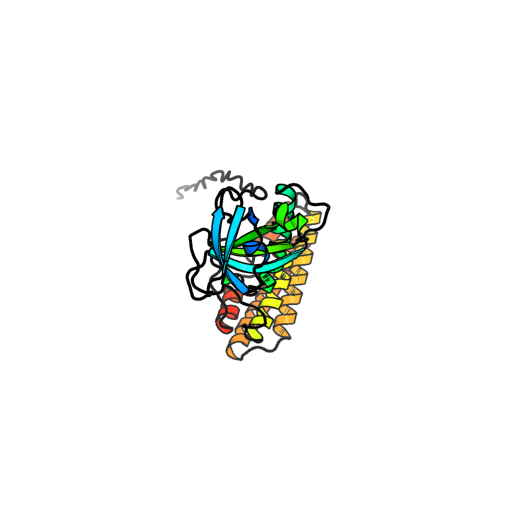HE A 1 274 ? -2.193 7.416 -7.646 1.00 51.25 274 PHE A C 1
ATOM 2055 O O . PHE A 1 274 ? -2.494 7.245 -8.827 1.00 51.25 274 PHE A O 1
ATOM 2062 N N . PHE A 1 275 ? -1.121 8.130 -7.281 1.00 40.84 275 PHE A N 1
ATOM 2063 C CA . PHE A 1 275 ? -0.009 8.457 -8.180 1.00 40.84 275 PHE A CA 1
ATOM 2064 C C . PHE A 1 275 ? 1.005 7.300 -8.155 1.00 40.84 275 PHE A C 1
ATOM 2066 O O . PHE A 1 275 ? 1.598 7.028 -7.111 1.00 40.84 275 PHE A O 1
ATOM 2073 N N . GLY A 1 276 ? 1.220 6.645 -9.300 1.00 45.53 276 GLY A N 1
ATOM 2074 C CA . GLY A 1 276 ? 2.015 5.409 -9.403 1.00 45.53 276 GLY A CA 1
ATOM 2075 C C . GLY A 1 276 ? 1.221 4.167 -8.981 1.00 45.53 276 GLY A C 1
ATOM 2076 O O . GLY A 1 276 ? 0.091 4.329 -8.506 1.00 45.53 276 GLY A O 1
ATOM 2077 N N . PRO A 1 277 ? 1.751 2.939 -9.184 1.00 36.91 277 PRO A N 1
ATOM 2078 C CA . PRO A 1 277 ? 0.960 1.757 -8.909 1.00 36.91 277 PRO A CA 1
ATOM 2079 C C . PRO A 1 277 ? 0.481 1.709 -7.461 1.00 36.91 277 PRO A C 1
ATOM 2081 O O . PRO A 1 277 ? 1.139 2.284 -6.596 1.00 36.91 277 PRO A O 1
ATOM 2084 N N . PRO A 1 278 ? -0.691 1.134 -7.168 1.00 41.22 278 PRO A N 1
ATOM 2085 C CA . PRO A 1 278 ? -1.154 1.041 -5.796 1.00 41.22 278 PRO A CA 1
ATOM 2086 C C . PRO A 1 278 ? -0.425 -0.130 -5.113 1.00 41.22 278 PRO A C 1
ATOM 2088 O O . PRO A 1 278 ? -0.183 -1.165 -5.747 1.00 41.22 278 PRO A O 1
ATOM 2091 N N . PHE A 1 279 ? 0.002 0.102 -3.868 1.00 43.12 279 PHE A N 1
ATOM 2092 C CA . PHE A 1 279 ? 0.819 -0.778 -3.024 1.00 43.12 279 PHE A CA 1
ATOM 2093 C C . PHE A 1 279 ? 0.477 -0.626 -1.542 1.00 43.12 279 PHE A C 1
ATOM 2095 O O . PHE A 1 279 ? 0.143 0.513 -1.129 1.00 43.12 279 PHE A O 1
#

Foldseek 3Di:
DDDDDDDDDPPDDPPDPPPPDPDDPPDQAPAAAEEPQQLPDDQFWFWAWDDDPRYIHTDTDDLQDWGFKGFHDKAFADDDDDPRVSQQVVLQVRLVVRVCQFQLQQLLDAPQKDKYWHAHDPVSVVVPDRIITIIIGGSVGTDRHDNGDHPVPADPQVVQLSVLVVQLVVLQVPCDPDPDLVVLLVSLLSNLVSLLVSLVSLQVDDDDPQLVVLSPVLSVQSNVLSVLSVQLSPADDDVSNVVSVVVSQCTPPLVSVLSNCVSRVGNSDQHPPDRPGDD